Protein AF-A0A7J6SZY2-F1 (afdb_monomer_lite)

Structure (mmCIF, N/CA/C/O backbone):
data_AF-A0A7J6SZY2-F1
#
_entry.id   AF-A0A7J6SZY2-F1
#
loop_
_atom_site.group_PDB
_atom_site.id
_atom_site.type_symbol
_atom_site.label_atom_id
_atom_site.label_alt_id
_atom_site.label_comp_id
_atom_site.label_asym_id
_atom_site.label_entity_id
_atom_site.label_seq_id
_atom_site.pdbx_PDB_ins_code
_atom_site.Cartn_x
_atom_site.Cartn_y
_atom_site.Cartn_z
_atom_site.occupancy
_atom_site.B_iso_or_equiv
_atom_site.auth_seq_id
_atom_site.auth_comp_id
_atom_site.auth_asym_id
_atom_site.auth_atom_id
_atom_site.pdbx_PDB_model_num
ATOM 1 N N . LEU A 1 1 ? -64.071 65.945 -11.551 1.00 60.81 1 LEU A N 1
ATOM 2 C CA . LEU A 1 1 ? -62.876 66.063 -10.668 1.00 60.81 1 LEU A CA 1
ATOM 3 C C . LEU A 1 1 ? -62.444 64.747 -9.990 1.00 60.81 1 LEU A C 1
ATOM 5 O O . LEU A 1 1 ? -61.268 64.419 -10.090 1.00 60.81 1 LEU A O 1
ATOM 9 N N . LYS A 1 2 ? -63.329 63.957 -9.350 1.00 67.12 2 LYS A N 1
ATOM 10 C CA . LYS A 1 2 ? -62.942 62.693 -8.664 1.00 67.12 2 LYS A CA 1
ATOM 11 C C . LYS A 1 2 ? -62.344 61.614 -9.592 1.00 67.12 2 LYS A C 1
ATOM 13 O O . LYS A 1 2 ? -61.323 61.022 -9.260 1.00 67.12 2 LYS A O 1
ATOM 18 N N . VAL A 1 3 ? -62.920 61.416 -10.782 1.00 69.50 3 VAL A N 1
ATOM 19 C CA . VAL A 1 3 ? -62.448 60.410 -11.761 1.00 69.50 3 VAL A CA 1
ATOM 20 C C . VAL A 1 3 ? -61.052 60.740 -12.310 1.00 69.50 3 VAL A C 1
ATOM 22 O O . VAL A 1 3 ? -60.222 59.848 -12.460 1.00 69.50 3 VAL A O 1
ATOM 25 N N . ALA A 1 4 ? -60.752 62.023 -12.538 1.00 72.56 4 ALA A N 1
ATOM 26 C CA . ALA A 1 4 ? -59.431 62.465 -12.993 1.00 72.56 4 ALA A CA 1
ATOM 27 C C . ALA A 1 4 ? -58.341 62.209 -11.934 1.00 72.56 4 ALA A C 1
ATOM 29 O O . ALA A 1 4 ? -57.277 61.691 -12.261 1.00 72.56 4 ALA A O 1
ATOM 30 N N . LYS A 1 5 ? -58.635 62.466 -10.649 1.00 71.56 5 LYS A N 1
ATOM 31 C CA . LYS A 1 5 ? -57.714 62.171 -9.535 1.00 71.56 5 LYS A CA 1
ATOM 32 C C . LYS A 1 5 ? -57.442 60.665 -9.381 1.00 71.56 5 LYS A C 1
ATOM 34 O O . LYS A 1 5 ? -56.307 60.267 -9.136 1.00 71.56 5 LYS A O 1
ATOM 39 N N . SER A 1 6 ? -58.454 59.820 -9.586 1.00 74.12 6 SER A N 1
ATOM 40 C CA . SER A 1 6 ? -58.305 58.354 -9.572 1.00 74.12 6 SER A CA 1
ATOM 41 C C . SER A 1 6 ? -57.411 57.833 -10.707 1.00 74.12 6 SER A C 1
ATOM 43 O O . SER A 1 6 ? -56.597 56.936 -10.500 1.00 74.12 6 SER A O 1
ATOM 45 N N . ARG A 1 7 ? -57.521 58.403 -11.912 1.00 77.00 7 ARG A N 1
ATOM 46 C CA . ARG A 1 7 ? -56.665 58.006 -13.041 1.00 77.00 7 ARG A CA 1
ATOM 47 C C . ARG A 1 7 ? -55.227 58.489 -12.866 1.00 77.00 7 ARG A C 1
ATOM 49 O O . ARG A 1 7 ? -54.306 57.730 -13.147 1.00 77.00 7 ARG A O 1
ATOM 56 N N . LEU A 1 8 ? -55.037 59.696 -12.331 1.00 77.88 8 LEU A N 1
ATOM 57 C CA . LEU A 1 8 ? -53.709 60.237 -12.041 1.00 77.88 8 LEU A CA 1
ATOM 58 C C . LEU A 1 8 ? -52.977 59.405 -10.975 1.00 77.88 8 LEU A C 1
ATOM 60 O O . LEU A 1 8 ? -51.809 59.084 -11.151 1.00 77.88 8 LEU A O 1
ATOM 64 N N . THR A 1 9 ? -53.677 58.986 -9.917 1.00 74.56 9 THR A N 1
ATOM 65 C CA . THR A 1 9 ? -53.103 58.124 -8.863 1.00 74.56 9 THR A CA 1
ATOM 66 C C . THR A 1 9 ? -52.753 56.718 -9.359 1.00 74.56 9 THR A C 1
ATOM 68 O O . THR A 1 9 ? -51.740 56.157 -8.949 1.00 74.56 9 THR A O 1
ATOM 71 N N . LYS A 1 10 ? -53.529 56.153 -10.295 1.00 77.12 10 LYS A N 1
ATOM 72 C CA . LYS A 1 10 ? -53.167 54.885 -10.951 1.00 77.12 10 LYS A CA 1
ATOM 73 C C . LYS A 1 10 ? -51.935 55.023 -11.846 1.00 77.12 10 LYS A C 1
ATOM 75 O O . LYS A 1 10 ? -51.073 54.152 -11.821 1.00 77.12 10 LYS A O 1
ATOM 80 N N . LEU A 1 11 ? -51.822 56.119 -12.598 1.00 80.50 11 LEU A N 1
ATOM 81 C CA . LEU A 1 11 ? -50.652 56.378 -13.443 1.00 80.50 11 LEU A CA 1
ATOM 82 C C . LEU A 1 11 ? -49.383 56.579 -12.611 1.00 80.50 11 LEU A C 1
ATOM 84 O O . LEU A 1 11 ? -48.348 56.014 -12.950 1.00 80.50 11 LEU A O 1
ATOM 88 N N . THR A 1 12 ? -49.459 57.309 -11.496 1.00 77.25 12 THR A N 1
ATOM 89 C CA . THR A 1 12 ? -48.300 57.485 -10.609 1.00 77.25 12 THR A CA 1
ATOM 90 C C . THR A 1 12 ? -47.909 56.186 -9.910 1.00 77.25 12 THR A C 1
ATOM 92 O O . THR A 1 12 ? -46.718 55.906 -9.790 1.00 77.25 12 THR A O 1
ATOM 95 N N . SER A 1 13 ? -48.873 55.354 -9.502 1.00 78.88 13 SER A N 1
ATOM 96 C CA . SER A 1 13 ? -48.577 54.031 -8.936 1.00 78.88 13 SER A CA 1
ATOM 97 C C . SER A 1 13 ? -47.919 53.109 -9.959 1.00 78.88 13 SER A C 1
ATOM 99 O O . SER A 1 13 ? -46.922 52.465 -9.643 1.00 78.88 13 SER A O 1
ATOM 101 N N . ASN A 1 14 ? -48.431 53.071 -11.191 1.00 80.06 14 ASN A N 1
ATOM 102 C CA . ASN A 1 14 ? -47.864 52.238 -12.250 1.00 80.06 14 ASN A CA 1
ATOM 103 C C . ASN A 1 14 ? -46.467 52.722 -12.648 1.00 80.06 14 ASN A C 1
ATOM 105 O O . ASN A 1 14 ? -45.577 51.902 -12.835 1.00 80.06 14 ASN A O 1
ATOM 109 N N . ALA A 1 15 ? -46.245 54.038 -12.708 1.00 80.12 15 ALA A N 1
ATOM 110 C CA . ALA A 1 15 ? -44.928 54.610 -12.972 1.00 80.12 15 ALA A CA 1
ATOM 111 C C . ALA A 1 15 ? -43.922 54.279 -11.857 1.00 80.12 15 ALA A C 1
ATOM 113 O O . ALA A 1 15 ? -42.785 53.911 -12.147 1.00 80.12 15 ALA A O 1
ATOM 114 N N . ARG A 1 16 ? -44.339 54.339 -10.583 1.00 79.00 16 ARG A N 1
ATOM 115 C CA . ARG A 1 16 ? -43.497 53.920 -9.447 1.00 79.00 16 ARG A CA 1
ATOM 116 C C . ARG A 1 16 ? -43.191 52.424 -9.479 1.00 79.00 16 ARG A C 1
ATOM 118 O O . ARG A 1 16 ? -42.061 52.039 -9.200 1.00 79.00 16 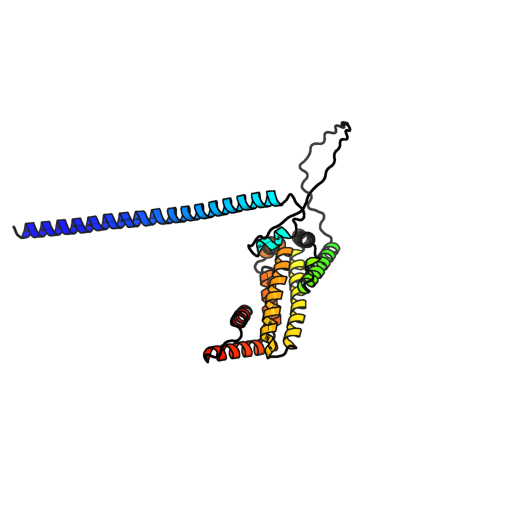ARG A O 1
ATOM 125 N N . TRP A 1 17 ? -44.168 51.595 -9.838 1.00 85.12 17 TRP A N 1
ATOM 126 C CA . TRP A 1 17 ? -43.985 50.150 -9.957 1.00 85.12 17 TRP A CA 1
ATOM 127 C C . TRP A 1 17 ? -43.022 49.796 -11.098 1.00 85.12 17 TRP A C 1
ATOM 129 O O . TRP A 1 17 ? -42.083 49.032 -10.893 1.00 85.12 17 TRP A O 1
ATOM 139 N N . LEU A 1 18 ? -43.188 50.418 -12.270 1.00 85.19 18 LEU A N 1
ATOM 140 C CA . LEU A 1 18 ? -42.319 50.194 -13.427 1.00 85.19 18 LEU A CA 1
ATOM 141 C C . LEU A 1 18 ? -40.888 50.685 -13.168 1.00 85.19 18 LEU A C 1
ATOM 143 O O . LEU A 1 18 ? -39.931 49.981 -13.475 1.00 85.19 18 LEU A O 1
ATOM 147 N N . GLY A 1 19 ? -40.740 51.859 -12.546 1.00 87.38 19 GLY A N 1
ATOM 148 C CA . GLY A 1 19 ? -39.436 52.384 -12.141 1.00 87.38 19 GLY A CA 1
ATOM 149 C C . GLY A 1 19 ? -38.721 51.465 -11.148 1.00 87.38 19 GLY A C 1
ATOM 150 O O . GLY A 1 19 ? -37.523 51.236 -11.284 1.00 87.38 19 GLY A O 1
ATOM 151 N N . GLY A 1 20 ? -39.458 50.874 -10.201 1.00 88.00 20 GLY A N 1
ATOM 152 C CA . GLY A 1 20 ? -38.915 49.893 -9.259 1.00 88.00 20 GLY A CA 1
ATOM 153 C C . GLY A 1 20 ? -38.385 48.631 -9.944 1.00 88.00 20 GLY A C 1
ATOM 154 O O . GLY A 1 20 ? -37.285 48.185 -9.627 1.00 88.00 20 GLY A O 1
ATOM 155 N N . HIS A 1 21 ? -39.116 48.094 -10.925 1.00 90.00 21 HIS A N 1
ATOM 156 C CA . HIS A 1 21 ? -38.665 46.933 -11.703 1.00 90.00 21 HIS A CA 1
ATOM 157 C C . HIS A 1 21 ? -37.428 47.231 -12.541 1.00 90.00 21 HIS A C 1
ATOM 159 O O . HIS A 1 21 ? -36.496 46.433 -12.560 1.00 90.00 21 HIS A O 1
ATOM 165 N N . ILE A 1 22 ? -37.371 48.396 -13.186 1.00 91.75 22 ILE A N 1
ATOM 166 C CA . ILE A 1 22 ? -36.194 48.797 -13.964 1.00 91.75 22 ILE A CA 1
ATOM 167 C C . ILE A 1 22 ? -34.961 48.887 -13.054 1.00 91.75 22 ILE A C 1
ATOM 169 O O . ILE A 1 22 ? -33.914 48.339 -13.387 1.00 91.75 22 ILE A O 1
ATOM 173 N N . VAL A 1 23 ? -35.089 49.488 -11.869 1.00 92.38 23 VAL A N 1
ATOM 174 C CA . VAL A 1 23 ? -33.986 49.553 -10.897 1.00 92.38 23 VAL A CA 1
ATOM 175 C C . VAL A 1 23 ? -33.591 48.160 -10.402 1.00 92.38 23 VAL A C 1
ATOM 177 O O . VAL A 1 23 ? -32.405 47.844 -10.357 1.00 92.38 23 VAL A O 1
ATOM 180 N N . TRP A 1 24 ? -34.559 47.300 -10.079 1.00 89.81 24 TRP A N 1
ATOM 181 C CA . TRP A 1 24 ? -34.280 45.939 -9.618 1.00 89.81 24 TRP A CA 1
ATOM 182 C C . TRP A 1 24 ? -33.564 45.105 -10.688 1.00 89.81 24 TRP A C 1
ATOM 184 O O . TRP A 1 24 ? -32.539 44.490 -10.403 1.00 89.81 24 TRP A O 1
ATOM 194 N N . THR A 1 25 ? -34.037 45.149 -11.937 1.00 91.38 25 THR A N 1
ATOM 195 C CA . THR A 1 25 ? -33.390 44.449 -13.060 1.00 91.38 25 THR A CA 1
ATOM 196 C C . THR A 1 25 ? -31.980 44.971 -13.334 1.00 91.38 25 THR A C 1
ATOM 198 O O . THR A 1 25 ? -31.074 44.168 -13.550 1.00 91.38 25 THR A O 1
ATOM 201 N N . ALA A 1 26 ? -31.754 46.285 -13.237 1.00 91.88 26 ALA A N 1
ATOM 202 C CA . ALA A 1 26 ? -30.427 46.875 -13.381 1.00 91.88 26 ALA A CA 1
ATOM 203 C C . ALA A 1 26 ? -29.465 46.394 -12.282 1.00 91.88 26 ALA A C 1
ATOM 205 O O . ALA A 1 26 ? -28.357 45.955 -12.590 1.00 91.88 26 ALA A O 1
ATOM 206 N N . VAL A 1 27 ? -29.897 46.390 -11.016 1.00 92.88 27 VAL A N 1
ATOM 207 C CA . VAL A 1 27 ? -29.080 45.921 -9.883 1.00 92.88 27 VAL A CA 1
ATOM 208 C C . VAL A 1 27 ? -28.751 44.434 -10.012 1.00 92.88 27 VAL A C 1
ATOM 210 O O . VAL A 1 27 ? -27.592 44.051 -9.871 1.00 92.88 27 VAL A O 1
ATOM 213 N N . VAL A 1 28 ? -29.735 43.594 -10.341 1.00 90.62 28 VAL A N 1
ATOM 214 C CA . VAL A 1 28 ? -29.508 42.154 -10.537 1.00 90.62 28 VAL A CA 1
ATOM 215 C C . VAL A 1 28 ? -28.559 41.907 -11.710 1.00 90.62 28 VAL A C 1
ATOM 217 O O . VAL A 1 28 ? -27.642 41.101 -11.583 1.00 90.62 28 VAL A O 1
ATOM 220 N N . SER A 1 29 ? -28.711 42.635 -12.821 1.00 88.88 29 SER A N 1
ATOM 221 C CA . SER A 1 29 ? -27.803 42.510 -13.969 1.00 88.88 29 SER A CA 1
ATOM 222 C C . SER A 1 29 ? -26.366 42.908 -13.624 1.00 88.88 29 SER A C 1
ATOM 224 O O . SER A 1 29 ? -25.430 42.219 -14.022 1.00 88.88 29 SER A O 1
ATOM 226 N N . ALA A 1 30 ? -26.182 43.956 -12.814 1.00 88.38 30 ALA A N 1
ATOM 227 C CA . ALA A 1 30 ? -24.865 44.380 -12.359 1.00 88.38 30 ALA A CA 1
ATOM 228 C C . ALA A 1 30 ? -24.223 43.326 -11.448 1.00 88.38 30 ALA A C 1
ATOM 230 O O . ALA A 1 30 ? -23.047 43.028 -11.609 1.00 88.38 30 ALA A O 1
ATOM 231 N N . ILE A 1 31 ? -24.990 42.708 -10.545 1.00 87.88 31 ILE A N 1
ATOM 232 C CA . ILE A 1 31 ? -24.493 41.638 -9.668 1.00 87.88 31 ILE A CA 1
ATOM 233 C C . ILE A 1 31 ? -24.106 40.403 -10.491 1.00 87.88 31 ILE A C 1
ATOM 235 O O . ILE A 1 31 ? -23.017 39.870 -10.314 1.00 87.88 31 ILE A O 1
ATOM 239 N N . VAL A 1 32 ? -24.953 39.970 -11.428 1.00 89.00 32 VAL A N 1
ATOM 240 C CA . VAL A 1 32 ? -24.688 38.778 -12.254 1.00 89.00 32 VAL A CA 1
ATOM 241 C C . VAL A 1 32 ? -23.474 38.967 -13.164 1.00 89.00 32 VAL A C 1
ATOM 243 O O . VAL A 1 32 ? -22.793 37.991 -13.457 1.00 89.00 32 VAL A O 1
ATOM 246 N N . LEU A 1 33 ? -23.171 40.195 -13.589 1.00 87.44 33 LEU A N 1
ATOM 247 C CA . LEU A 1 33 ? -21.989 40.480 -14.406 1.00 87.44 33 LEU A CA 1
ATOM 248 C C . LEU A 1 33 ? -20.736 40.764 -13.569 1.00 87.44 33 LEU A C 1
ATOM 250 O O . LEU A 1 33 ? -19.640 40.385 -13.973 1.00 87.44 33 LEU A O 1
ATOM 254 N N . ALA A 1 34 ? -20.875 41.397 -12.403 1.00 81.81 34 ALA A N 1
ATOM 255 C CA . ALA A 1 34 ? -19.743 41.740 -11.548 1.00 81.81 34 ALA A CA 1
ATOM 256 C C . ALA A 1 34 ? -19.249 40.552 -10.715 1.00 81.81 34 ALA A C 1
ATOM 258 O O . ALA A 1 34 ? -18.046 40.414 -10.533 1.00 81.81 34 ALA A O 1
ATOM 259 N N . VAL A 1 35 ? -20.140 39.679 -10.231 1.00 83.25 35 VAL A N 1
ATOM 260 C CA . VAL A 1 35 ? -19.765 38.551 -9.360 1.00 83.25 35 VAL A CA 1
ATOM 261 C C . VAL A 1 35 ? -18.835 37.552 -10.062 1.00 83.25 35 VAL A C 1
ATOM 263 O O . VAL A 1 35 ? -17.818 37.216 -9.462 1.00 83.25 35 VAL A O 1
ATOM 266 N N . PRO A 1 36 ? -19.081 37.112 -11.314 1.00 78.81 36 PRO A N 1
ATOM 267 C CA . PRO A 1 36 ? -18.160 36.217 -12.012 1.00 78.81 36 PRO A CA 1
ATOM 268 C C . PRO A 1 36 ? -16.794 36.863 -12.234 1.00 78.81 36 PRO A C 1
ATOM 270 O O . PRO A 1 36 ? -15.783 36.235 -11.958 1.00 78.81 36 PRO A O 1
ATOM 273 N N . VAL A 1 37 ? -16.761 38.136 -12.646 1.00 82.56 37 VAL A N 1
ATOM 274 C CA . VAL A 1 37 ? -15.510 38.875 -12.887 1.00 82.56 37 VAL A CA 1
ATOM 275 C C . VAL A 1 37 ? -14.731 39.084 -11.592 1.00 82.56 37 VAL A C 1
ATOM 277 O O . VAL A 1 37 ? -13.513 38.955 -11.586 1.00 82.56 37 VAL A O 1
ATOM 280 N N . PHE A 1 38 ? -15.418 39.371 -10.487 1.00 77.25 38 PHE A N 1
ATOM 281 C CA . PHE A 1 38 ? -14.787 39.539 -9.183 1.00 77.25 38 PHE A CA 1
ATOM 282 C C . PHE A 1 38 ? -14.216 38.216 -8.659 1.00 77.25 38 PHE A C 1
ATOM 284 O O . PHE A 1 38 ? -13.086 38.191 -8.187 1.00 77.25 38 PHE A O 1
ATOM 291 N N . PHE A 1 39 ? -14.938 37.102 -8.828 1.00 73.81 39 PHE A N 1
ATOM 292 C CA . PHE A 1 39 ? -14.425 35.769 -8.499 1.00 73.81 39 PHE A CA 1
ATOM 293 C C . PHE A 1 39 ? -13.246 35.355 -9.388 1.00 73.81 39 PHE A C 1
ATOM 295 O O . PHE A 1 39 ? -12.294 34.750 -8.900 1.00 73.81 39 PHE A O 1
ATOM 302 N N . GLU A 1 40 ? -13.284 35.677 -10.682 1.00 77.94 40 GLU A N 1
ATOM 303 C CA . GLU A 1 40 ? -12.180 35.420 -11.611 1.00 77.94 40 GLU A CA 1
ATOM 304 C C . GLU A 1 40 ? -10.947 36.257 -11.229 1.00 77.94 40 GLU A C 1
ATOM 306 O O . GLU A 1 40 ? -9.842 35.722 -11.183 1.00 77.94 40 GLU A O 1
ATOM 311 N N . TYR A 1 41 ? -11.150 37.528 -10.862 1.00 80.25 41 TYR A N 1
ATOM 312 C CA . TYR A 1 41 ? -10.100 38.449 -10.425 1.00 80.25 41 TYR A CA 1
ATOM 313 C C . TYR A 1 41 ? -9.474 38.033 -9.090 1.00 80.25 41 TYR A C 1
ATOM 315 O O . TYR A 1 41 ? -8.253 37.987 -8.981 1.00 80.25 41 TYR A O 1
ATOM 323 N N . GLU A 1 42 ? -10.274 37.664 -8.084 1.00 77.50 42 GLU A N 1
ATOM 324 C CA . GLU A 1 42 ? -9.744 37.150 -6.815 1.00 77.50 42 GLU A CA 1
ATOM 325 C C . GLU A 1 42 ? -8.972 35.845 -7.019 1.00 77.50 42 GLU A C 1
ATOM 327 O O . GLU A 1 42 ? -7.898 35.670 -6.442 1.00 77.50 42 GLU A O 1
ATOM 332 N N . ARG A 1 43 ? -9.468 34.951 -7.882 1.00 78.75 43 ARG A N 1
ATOM 333 C CA . ARG A 1 43 ? -8.775 33.705 -8.227 1.00 78.75 43 ARG A CA 1
ATOM 334 C C . ARG A 1 43 ? -7.449 33.978 -8.940 1.00 78.75 43 ARG A C 1
ATOM 336 O O . ARG A 1 43 ? -6.461 33.306 -8.658 1.00 78.75 43 ARG A O 1
ATOM 343 N N . GLU A 1 44 ? -7.407 34.952 -9.845 1.00 78.25 44 GLU A N 1
ATOM 344 C CA . GLU A 1 44 ? -6.172 35.365 -10.518 1.00 78.25 44 GLU A CA 1
ATOM 345 C C . GLU A 1 44 ? -5.190 36.026 -9.550 1.00 78.25 44 GLU A C 1
ATOM 347 O O . GLU A 1 44 ? -4.020 35.650 -9.544 1.00 78.25 44 GLU A O 1
ATOM 352 N N . CYS A 1 45 ? -5.643 36.925 -8.673 1.00 77.38 45 CYS A N 1
ATOM 353 C CA . CYS A 1 45 ? -4.805 37.505 -7.623 1.00 77.38 45 CYS A CA 1
ATOM 354 C C . CYS A 1 45 ? -4.222 36.425 -6.700 1.00 77.38 45 CYS A C 1
ATOM 356 O O . CYS A 1 45 ? -3.014 36.415 -6.473 1.00 77.38 45 CYS A O 1
ATOM 358 N N . GLN A 1 46 ? -5.034 35.460 -6.252 1.00 77.00 46 GLN A N 1
ATOM 359 C CA . GLN A 1 46 ? -4.558 34.319 -5.460 1.00 77.00 46 GLN A CA 1
ATOM 360 C C . GLN A 1 46 ? -3.518 33.485 -6.217 1.00 77.00 46 GLN A C 1
ATOM 362 O O . GLN A 1 46 ? -2.516 33.067 -5.637 1.00 77.00 46 GLN A O 1
ATOM 367 N N . PHE A 1 47 ? -3.724 33.264 -7.517 1.00 82.19 47 PHE A N 1
ATOM 368 C CA . PHE A 1 47 ? -2.788 32.516 -8.350 1.00 82.19 47 PHE A CA 1
ATOM 369 C C . PHE A 1 47 ? -1.459 33.259 -8.540 1.00 82.19 47 PHE A C 1
ATOM 371 O O . PHE A 1 47 ? -0.390 32.654 -8.432 1.00 82.19 47 PHE A O 1
ATOM 378 N N . PHE A 1 48 ? -1.504 34.572 -8.781 1.00 77.38 48 PHE A N 1
ATOM 379 C CA . PHE A 1 48 ? -0.312 35.408 -8.913 1.00 77.38 48 PHE A CA 1
ATOM 380 C C . PHE A 1 48 ? 0.471 35.505 -7.603 1.00 77.38 48 PHE A C 1
ATOM 382 O O . PHE A 1 48 ? 1.696 35.371 -7.626 1.00 77.38 48 PHE A O 1
ATOM 389 N N . ASP A 1 49 ? -0.208 35.657 -6.466 1.00 76.81 49 ASP A N 1
ATOM 390 C CA . ASP A 1 49 ? 0.438 35.659 -5.153 1.00 76.81 49 ASP A CA 1
ATOM 391 C C . ASP A 1 49 ? 1.093 34.305 -4.855 1.00 76.81 49 ASP A C 1
ATOM 393 O O . ASP A 1 49 ? 2.240 34.257 -4.404 1.00 76.81 49 ASP A O 1
ATOM 397 N N . GLN A 1 50 ? 0.427 33.198 -5.198 1.00 76.88 50 GLN A N 1
ATOM 398 C CA . GLN A 1 50 ? 0.990 31.854 -5.070 1.00 76.88 50 GLN A CA 1
ATOM 399 C C . GLN A 1 50 ? 2.217 31.659 -5.977 1.00 76.88 50 GLN A C 1
ATOM 401 O O . GLN A 1 50 ? 3.230 31.104 -5.541 1.00 76.88 50 GLN A O 1
ATOM 406 N N . MET A 1 51 ? 2.177 32.145 -7.222 1.00 74.31 51 MET A N 1
ATOM 407 C CA . MET A 1 51 ? 3.321 32.094 -8.138 1.00 74.31 51 MET A CA 1
ATOM 408 C C . MET A 1 51 ? 4.497 32.945 -7.652 1.00 74.31 51 MET A C 1
ATOM 410 O O . MET A 1 51 ? 5.640 32.490 -7.699 1.00 74.31 51 MET A O 1
ATOM 414 N N . ASN A 1 52 ? 4.236 34.154 -7.156 1.00 75.94 52 ASN A N 1
ATOM 415 C CA . ASN A 1 52 ? 5.273 35.050 -6.651 1.00 75.94 52 ASN A CA 1
ATOM 416 C C . ASN A 1 52 ? 5.931 34.473 -5.387 1.00 75.94 52 ASN A C 1
ATOM 418 O O . ASN A 1 52 ? 7.157 34.472 -5.272 1.00 75.94 52 ASN A O 1
ATOM 422 N N . GLN A 1 53 ? 5.143 33.879 -4.484 1.00 76.50 53 GLN A N 1
ATOM 423 C CA . GLN A 1 53 ? 5.663 33.144 -3.328 1.00 76.50 53 GLN A CA 1
ATOM 424 C C . GLN A 1 53 ? 6.526 31.950 -3.749 1.00 76.50 53 GLN A C 1
ATOM 426 O O . GLN A 1 53 ? 7.609 31.759 -3.196 1.00 76.50 53 GLN A O 1
ATOM 431 N N . LEU A 1 54 ? 6.109 31.179 -4.760 1.00 76.50 54 LEU A N 1
ATOM 432 C CA . LEU A 1 54 ? 6.912 30.079 -5.301 1.00 76.50 54 LEU A CA 1
ATOM 433 C C . LEU A 1 54 ? 8.220 30.580 -5.920 1.00 76.50 54 LEU A C 1
ATOM 435 O O . LEU A 1 54 ? 9.270 29.982 -5.693 1.00 76.50 54 LEU A O 1
ATOM 439 N N . GLN A 1 55 ? 8.192 31.687 -6.662 1.00 71.38 55 GLN A N 1
ATOM 440 C CA . GLN A 1 55 ? 9.378 32.253 -7.301 1.00 71.38 55 GLN A CA 1
ATOM 441 C C . GLN A 1 55 ? 10.365 32.828 -6.272 1.00 71.38 55 GLN A C 1
ATOM 443 O O . GLN A 1 55 ? 11.574 32.610 -6.390 1.00 71.38 55 GLN A O 1
ATOM 448 N N . GLN A 1 56 ? 9.868 33.484 -5.221 1.00 68.75 56 GLN A N 1
ATOM 449 C CA . GLN A 1 56 ? 10.682 33.942 -4.092 1.00 68.75 56 GLN A CA 1
ATOM 450 C C . GLN A 1 56 ? 11.232 32.766 -3.271 1.00 68.75 56 GLN A C 1
ATOM 452 O O . GLN A 1 56 ? 12.408 32.777 -2.906 1.00 68.75 56 GLN A O 1
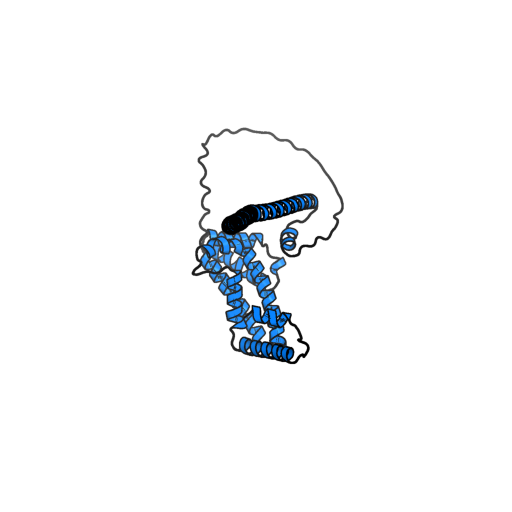ATOM 457 N N . ALA A 1 57 ? 10.443 31.707 -3.058 1.00 66.12 57 ALA A N 1
ATOM 458 C CA . ALA A 1 57 ? 10.897 30.475 -2.414 1.00 66.12 57 ALA A CA 1
ATOM 459 C C . ALA A 1 57 ? 11.984 29.764 -3.240 1.00 66.12 57 ALA A C 1
ATOM 461 O O . ALA A 1 57 ? 12.959 29.269 -2.677 1.00 66.12 57 ALA A O 1
ATOM 462 N N . GLN A 1 58 ? 11.879 29.775 -4.573 1.00 62.09 58 GLN A N 1
ATOM 463 C CA . GLN A 1 58 ? 12.910 29.240 -5.467 1.00 62.09 58 GLN A CA 1
ATOM 464 C C . GLN A 1 58 ? 14.184 30.095 -5.478 1.00 62.09 58 GLN A C 1
ATOM 466 O O . GLN A 1 58 ? 15.281 29.535 -5.509 1.00 62.09 58 GLN A O 1
ATOM 471 N N . MET A 1 59 ? 14.079 31.429 -5.427 1.00 54.75 59 MET A N 1
ATOM 472 C CA . MET A 1 59 ? 15.251 32.307 -5.299 1.00 54.75 59 MET A CA 1
ATOM 473 C C . MET A 1 59 ? 15.951 32.141 -3.945 1.00 54.75 59 MET A C 1
ATOM 475 O O . MET A 1 59 ? 17.175 32.014 -3.913 1.00 54.75 59 MET A O 1
ATOM 479 N N . ASN A 1 60 ? 15.194 32.031 -2.850 1.00 55.38 60 ASN A N 1
ATOM 480 C CA . ASN A 1 60 ? 15.745 31.730 -1.525 1.00 55.38 60 ASN A CA 1
ATOM 481 C C . ASN A 1 60 ? 16.392 30.335 -1.472 1.00 55.38 60 ASN A C 1
ATOM 483 O O . ASN A 1 60 ? 17.450 30.169 -0.866 1.00 55.38 60 ASN A O 1
ATOM 487 N N . TYR A 1 61 ? 15.823 29.340 -2.161 1.00 47.62 61 TYR A N 1
ATOM 488 C CA . TYR A 1 61 ? 16.417 28.004 -2.278 1.00 47.62 61 TYR A CA 1
ATOM 489 C C . TYR A 1 61 ? 17.699 28.004 -3.124 1.00 47.62 61 TYR A C 1
ATOM 491 O O . TYR A 1 61 ? 18.675 27.350 -2.766 1.00 47.62 61 TYR A O 1
ATOM 499 N N . ARG A 1 62 ? 17.743 28.783 -4.215 1.00 44.53 62 ARG A N 1
ATOM 500 C CA . ARG A 1 62 ? 18.953 28.956 -5.037 1.00 44.53 62 ARG A CA 1
ATOM 501 C C . ARG A 1 62 ? 20.090 29.631 -4.275 1.00 44.53 62 ARG A C 1
ATOM 503 O O . ARG A 1 62 ? 21.236 29.247 -4.473 1.00 44.53 62 ARG A O 1
ATOM 510 N N . PHE A 1 63 ? 19.786 30.567 -3.377 1.00 46.50 63 PHE A N 1
ATOM 511 C CA . PHE A 1 63 ? 20.793 31.170 -2.500 1.00 46.50 63 PHE A CA 1
ATOM 512 C C . PHE A 1 63 ? 21.269 30.192 -1.404 1.00 46.50 63 PHE A C 1
ATOM 514 O O . PHE A 1 63 ? 22.446 30.183 -1.057 1.00 46.50 63 PHE A O 1
ATOM 521 N N . SER A 1 64 ? 20.391 29.298 -0.924 1.00 43.72 64 SER A N 1
ATOM 522 C CA . SER A 1 64 ? 20.726 28.240 0.047 1.00 43.72 64 SER A CA 1
ATOM 523 C C . SER A 1 64 ? 21.455 27.024 -0.560 1.00 43.72 64 SER A C 1
ATOM 525 O O . SER A 1 64 ? 22.014 26.221 0.180 1.00 43.72 64 SER A O 1
ATOM 527 N N . SER A 1 65 ? 21.459 26.873 -1.889 1.00 43.81 65 SER A N 1
ATOM 528 C CA . SER A 1 65 ? 22.012 25.723 -2.627 1.00 43.81 65 SER A CA 1
ATOM 529 C C . SER A 1 65 ? 23.527 25.787 -2.872 1.00 43.81 65 SER A C 1
ATOM 531 O O . SER A 1 65 ? 24.083 24.829 -3.408 1.00 43.81 65 SER A O 1
ATOM 533 N N . ASN A 1 66 ? 24.210 26.874 -2.500 1.00 45.06 66 ASN A N 1
ATOM 534 C CA . ASN A 1 66 ? 25.667 26.986 -2.667 1.00 45.06 66 ASN A CA 1
ATOM 535 C C . ASN A 1 66 ? 26.474 26.397 -1.493 1.00 45.06 66 ASN A C 1
ATOM 537 O O . ASN A 1 66 ? 27.701 26.464 -1.488 1.00 45.06 66 ASN A O 1
ATOM 541 N N . SER A 1 67 ? 25.808 25.778 -0.516 1.00 43.66 67 SER A N 1
ATOM 542 C CA . SER A 1 67 ? 26.445 24.989 0.539 1.00 43.66 67 SER A CA 1
ATOM 543 C C . SER A 1 67 ? 25.758 23.628 0.649 1.00 43.66 67 SER A C 1
ATOM 545 O O . SER A 1 67 ? 24.671 23.532 1.197 1.00 43.66 67 SER A O 1
ATOM 547 N N . GLY A 1 68 ? 26.408 22.610 0.073 1.00 45.88 68 GLY A N 1
ATOM 548 C CA . GLY A 1 68 ? 26.369 21.184 0.427 1.00 45.88 68 GLY A CA 1
ATOM 549 C C . GLY A 1 68 ? 25.028 20.481 0.696 1.00 45.88 68 GLY A C 1
ATOM 550 O O . GLY A 1 68 ? 24.320 20.789 1.643 1.00 45.88 68 GLY A O 1
ATOM 551 N N . SER A 1 69 ? 24.807 19.375 -0.030 1.00 47.41 69 SER A N 1
ATOM 552 C CA . SER A 1 69 ? 23.863 18.283 0.289 1.00 47.41 69 SER A CA 1
ATOM 553 C C . SER A 1 69 ? 22.371 18.552 0.010 1.00 47.41 69 SER A C 1
ATOM 555 O O . SER A 1 69 ? 21.569 18.809 0.906 1.00 47.41 69 SER A O 1
ATOM 557 N N . THR A 1 70 ? 21.949 18.391 -1.249 1.00 45.03 70 THR A N 1
ATOM 558 C CA . THR A 1 70 ? 20.555 18.610 -1.694 1.00 45.03 70 THR A CA 1
ATOM 559 C C . THR A 1 70 ? 19.989 17.436 -2.500 1.00 45.03 70 THR A C 1
ATOM 561 O O . THR A 1 70 ? 19.601 17.576 -3.656 1.00 45.03 70 THR A O 1
ATOM 564 N N . PHE A 1 71 ? 19.867 16.267 -1.868 1.00 45.09 71 PHE A N 1
ATOM 565 C CA . PHE A 1 71 ? 18.940 15.228 -2.351 1.00 45.09 71 PHE A CA 1
ATOM 566 C C . PHE A 1 71 ? 17.807 14.971 -1.341 1.00 45.09 71 PHE A C 1
ATOM 568 O O . PHE A 1 71 ? 16.636 15.057 -1.698 1.00 45.09 71 PHE A O 1
ATOM 575 N N . MET A 1 72 ? 18.126 14.845 -0.047 1.00 42.34 72 MET A N 1
ATOM 576 C CA . MET A 1 72 ? 17.144 14.618 1.034 1.00 42.34 72 MET A CA 1
ATOM 577 C C . MET A 1 72 ? 16.216 15.810 1.336 1.00 42.34 72 MET A C 1
ATOM 579 O O . MET A 1 72 ? 15.077 15.624 1.750 1.00 42.34 72 MET A O 1
ATOM 583 N N . SER A 1 73 ? 16.645 17.050 1.088 1.00 40.16 73 SER A N 1
ATOM 584 C CA . SER A 1 73 ? 15.815 18.233 1.385 1.00 40.16 73 SER A CA 1
ATOM 585 C C . SER A 1 73 ? 14.611 18.384 0.432 1.00 40.16 73 SER A C 1
ATOM 587 O O . SER A 1 73 ? 13.630 19.050 0.765 1.00 40.16 73 SER A O 1
ATOM 589 N N . ARG A 1 74 ? 14.638 17.728 -0.740 1.00 47.28 74 ARG A N 1
ATOM 590 C CA . ARG A 1 74 ? 13.569 17.826 -1.752 1.00 47.28 74 ARG A CA 1
ATOM 591 C C . ARG A 1 74 ? 12.400 16.870 -1.505 1.00 47.28 74 ARG A C 1
ATOM 593 O O . ARG A 1 74 ? 11.347 17.079 -2.093 1.00 47.28 74 ARG A O 1
ATOM 600 N N . VAL A 1 75 ? 12.557 15.883 -0.622 1.00 47.31 75 VAL A N 1
ATOM 601 C CA . VAL A 1 75 ? 11.496 14.913 -0.302 1.00 47.31 75 VAL A CA 1
ATOM 602 C C . VAL A 1 75 ? 10.758 15.312 0.982 1.00 47.31 75 VAL A C 1
ATOM 604 O O . VAL A 1 75 ? 9.533 15.277 1.016 1.00 47.31 75 VAL A O 1
ATOM 607 N N . THR A 1 76 ? 11.460 15.828 1.998 1.00 42.28 76 THR A N 1
ATOM 608 C CA . THR A 1 76 ? 10.825 16.193 3.282 1.00 42.28 76 THR A CA 1
ATOM 609 C C . THR A 1 76 ? 10.110 17.554 3.261 1.00 42.28 76 THR A C 1
ATOM 611 O O . THR A 1 76 ? 9.137 17.749 3.985 1.00 42.28 76 THR A O 1
ATOM 614 N N . SER A 1 77 ? 10.508 18.492 2.391 1.00 35.75 77 SER A N 1
ATOM 615 C CA . SER A 1 77 ? 9.836 19.805 2.265 1.00 35.75 77 SER A CA 1
ATOM 616 C C . SER A 1 77 ? 8.434 19.717 1.632 1.00 35.75 77 SER A C 1
ATOM 618 O O . SER A 1 77 ? 7.610 20.611 1.804 1.00 35.75 77 SER A O 1
ATOM 620 N N . ILE A 1 78 ? 8.124 18.608 0.950 1.00 46.22 78 ILE A N 1
ATOM 621 C CA . ILE A 1 78 ? 6.805 18.368 0.347 1.00 46.22 78 ILE A CA 1
ATOM 622 C C . ILE A 1 78 ? 5.748 18.006 1.414 1.00 46.22 78 ILE A C 1
ATOM 624 O O . ILE A 1 78 ? 4.557 18.094 1.126 1.00 46.22 78 ILE A O 1
ATOM 628 N N . VAL A 1 79 ? 6.145 17.665 2.652 1.00 45.47 79 VAL A N 1
ATOM 629 C CA . VAL A 1 79 ? 5.216 17.090 3.646 1.00 45.47 79 VAL A CA 1
ATOM 630 C C . VAL A 1 79 ? 4.973 17.944 4.906 1.00 45.47 79 VAL A C 1
ATOM 632 O O . VAL A 1 79 ? 3.892 17.807 5.470 1.00 45.47 79 VAL A O 1
ATOM 635 N N . THR A 1 80 ? 5.860 18.847 5.370 1.00 47.97 80 THR A N 1
ATOM 636 C CA . THR A 1 80 ? 5.679 19.429 6.737 1.00 47.97 80 THR A CA 1
ATOM 637 C C . THR A 1 80 ? 5.884 20.935 6.974 1.00 47.97 80 THR A C 1
ATOM 639 O O . THR A 1 80 ? 5.715 21.375 8.106 1.00 47.97 80 THR A O 1
ATOM 642 N N . GLY A 1 81 ? 6.152 21.775 5.971 1.00 43.31 81 GLY A N 1
ATOM 643 C CA . GLY A 1 81 ? 5.903 23.227 6.099 1.00 43.31 81 GLY A CA 1
ATOM 644 C C . GLY A 1 81 ? 6.565 24.006 7.263 1.00 43.31 81 GLY A C 1
ATOM 645 O O . GLY A 1 81 ? 5.955 24.951 7.755 1.00 43.31 81 GLY A O 1
ATOM 646 N N . LEU A 1 82 ? 7.798 23.693 7.687 1.00 38.06 82 LEU A N 1
ATOM 647 C CA . LEU A 1 82 ? 8.586 24.525 8.625 1.00 38.06 82 LEU A CA 1
ATOM 648 C C . LEU A 1 82 ? 10.084 24.536 8.248 1.00 38.06 82 LEU A C 1
ATOM 650 O O . LEU A 1 82 ? 10.646 23.458 8.052 1.00 38.06 82 LEU A O 1
ATOM 654 N N . PRO A 1 83 ? 10.774 25.700 8.187 1.00 35.22 83 PRO A N 1
ATOM 655 C CA . PRO A 1 83 ? 12.221 25.745 7.983 1.00 35.22 83 PRO A CA 1
ATOM 656 C C . PRO A 1 83 ? 12.980 26.089 9.275 1.00 35.22 83 PRO A C 1
ATOM 658 O O . PRO A 1 83 ? 12.705 27.099 9.924 1.00 35.22 83 PRO A O 1
ATOM 661 N N . VAL A 1 84 ? 14.016 25.311 9.602 1.00 34.81 84 VAL A N 1
ATOM 662 C CA . VAL A 1 84 ? 15.047 25.703 10.578 1.00 34.81 84 VAL A CA 1
ATOM 663 C C . VAL A 1 84 ? 16.433 25.508 9.949 1.00 34.81 84 VAL A C 1
ATOM 665 O O . VAL A 1 84 ? 16.862 24.387 9.703 1.00 34.81 84 VAL A O 1
ATOM 668 N N . ARG A 1 85 ? 17.064 26.643 9.594 1.00 34.50 85 ARG A N 1
ATOM 669 C CA . ARG A 1 85 ? 18.346 27.176 10.128 1.00 34.50 85 ARG A CA 1
ATOM 670 C C . ARG A 1 85 ? 19.350 26.081 10.586 1.00 34.50 85 ARG A C 1
ATOM 672 O O . ARG A 1 85 ? 19.008 25.278 11.430 1.00 34.50 85 ARG A O 1
ATOM 679 N N . MET A 1 86 ? 20.624 26.000 10.195 1.00 29.98 86 MET A N 1
ATOM 680 C CA . MET A 1 86 ? 21.657 27.028 10.052 1.00 29.98 86 MET A CA 1
ATOM 681 C C . MET A 1 86 ? 22.973 26.375 9.577 1.00 29.98 86 MET A C 1
ATOM 683 O O . MET A 1 86 ? 23.238 25.233 9.927 1.00 29.98 86 MET A O 1
ATOM 687 N N . MET A 1 87 ? 23.822 27.201 8.956 1.00 30.28 87 MET A N 1
ATOM 688 C CA . MET A 1 87 ? 25.296 27.209 9.022 1.00 30.28 87 MET A CA 1
ATOM 689 C C . MET A 1 87 ? 26.095 26.004 8.502 1.00 30.28 87 MET A C 1
ATOM 691 O O . MET A 1 87 ? 26.213 24.973 9.152 1.00 30.28 87 MET A O 1
ATOM 695 N N . ALA A 1 88 ? 26.817 26.255 7.406 1.00 27.47 88 ALA A N 1
ATOM 696 C CA . ALA A 1 88 ? 28.102 25.627 7.132 1.00 27.47 88 ALA A CA 1
ATOM 697 C C . ALA A 1 88 ? 29.191 26.705 7.007 1.00 27.47 88 ALA A C 1
ATOM 699 O O . ALA A 1 88 ? 28.990 27.766 6.415 1.00 27.47 88 ALA A O 1
ATOM 700 N N . THR A 1 89 ? 30.320 26.403 7.634 1.00 28.52 89 THR A N 1
ATOM 701 C CA . THR A 1 89 ? 31.589 27.126 7.669 1.00 28.52 89 THR A CA 1
ATOM 702 C C . THR A 1 89 ? 32.374 26.978 6.359 1.00 28.52 89 THR A C 1
ATOM 704 O O . THR A 1 89 ? 32.519 25.870 5.859 1.00 28.52 89 THR A O 1
ATOM 707 N N . ASP A 1 90 ? 32.847 28.123 5.857 1.00 25.78 90 ASP A N 1
ATOM 708 C CA . ASP A 1 90 ? 34.179 28.478 5.314 1.00 25.78 90 ASP A CA 1
ATOM 709 C C . ASP A 1 90 ? 35.005 27.498 4.431 1.00 25.78 90 ASP A C 1
ATOM 711 O O . ASP A 1 90 ? 35.373 26.422 4.887 1.00 25.78 90 ASP A O 1
ATOM 715 N N . ARG A 1 91 ? 35.367 28.012 3.226 1.00 31.78 91 ARG A N 1
ATOM 716 C CA . ARG A 1 91 ? 36.696 28.066 2.531 1.00 31.78 91 ARG A CA 1
ATOM 717 C C . ARG A 1 91 ? 37.526 26.779 2.301 1.00 31.78 91 ARG A C 1
ATOM 719 O O . ARG A 1 91 ? 37.436 25.842 3.070 1.00 31.78 91 ARG A O 1
ATOM 726 N N . THR A 1 92 ? 38.383 26.617 1.280 1.00 30.17 92 THR A N 1
ATOM 727 C CA . THR A 1 92 ? 39.266 27.471 0.430 1.00 30.17 92 THR A CA 1
ATOM 728 C C . THR A 1 92 ? 39.599 26.674 -0.868 1.00 30.17 92 THR A C 1
ATOM 730 O O . THR A 1 92 ? 39.678 25.451 -0.814 1.00 30.17 92 THR A O 1
ATOM 733 N N . ASP A 1 93 ? 39.558 27.253 -2.077 1.00 28.91 93 ASP A N 1
ATOM 734 C CA . ASP A 1 93 ? 40.641 27.856 -2.910 1.00 28.91 93 ASP A CA 1
ATOM 735 C C . ASP A 1 93 ? 41.372 26.907 -3.893 1.00 28.91 93 ASP A C 1
ATOM 737 O O . ASP A 1 93 ? 41.757 25.798 -3.536 1.00 28.91 93 ASP A O 1
ATOM 741 N N . GLY A 1 94 ? 41.656 27.423 -5.106 1.00 26.22 94 GLY A N 1
ATOM 742 C CA . GLY A 1 94 ? 42.869 27.074 -5.871 1.00 26.22 94 GLY A CA 1
ATOM 743 C C . GLY A 1 94 ? 42.724 26.668 -7.351 1.00 26.22 94 GLY A C 1
ATOM 744 O O . GLY A 1 94 ? 42.620 25.487 -7.650 1.00 26.22 94 GLY A O 1
ATOM 745 N N . GLU A 1 95 ? 42.748 27.659 -8.257 1.00 27.92 95 GLU A N 1
ATOM 746 C CA . GLU A 1 95 ? 43.583 27.790 -9.487 1.00 27.92 95 GLU A CA 1
ATOM 747 C C . GLU A 1 95 ? 44.320 26.534 -10.049 1.00 27.92 95 GLU A C 1
ATOM 749 O O . GLU A 1 95 ? 44.964 25.813 -9.305 1.00 27.92 95 GLU A O 1
ATOM 754 N N . THR A 1 96 ? 44.437 26.216 -11.354 1.00 27.84 96 THR A N 1
ATOM 755 C CA . THR A 1 96 ? 44.943 27.010 -12.503 1.00 27.84 96 THR A CA 1
ATOM 756 C C . THR A 1 96 ? 44.931 26.185 -13.821 1.00 27.84 96 THR A C 1
ATOM 758 O O . THR A 1 96 ? 45.136 24.978 -13.807 1.00 27.84 96 THR A O 1
ATOM 761 N N . LEU A 1 97 ? 44.738 26.893 -14.947 1.00 27.38 97 LEU A N 1
ATOM 762 C CA . LEU A 1 97 ? 45.394 26.831 -16.279 1.00 27.38 97 LEU A CA 1
ATOM 763 C C . LEU A 1 97 ? 45.845 25.497 -16.946 1.00 27.38 97 LEU A C 1
ATOM 765 O O . LEU A 1 97 ? 46.685 24.772 -16.429 1.00 27.38 97 LEU A O 1
ATOM 769 N N . GLY A 1 98 ? 45.464 25.302 -18.223 1.00 27.08 98 GLY A N 1
ATOM 770 C CA . GLY A 1 98 ? 46.130 24.352 -19.133 1.00 27.08 98 GLY A CA 1
ATOM 771 C C . GLY A 1 98 ? 45.515 24.241 -20.539 1.00 27.08 98 GLY A C 1
ATOM 772 O O . GLY A 1 98 ? 44.460 23.651 -20.726 1.00 27.08 98 GLY A O 1
ATOM 773 N N . THR A 1 99 ? 46.196 24.815 -21.529 1.00 27.36 99 THR A N 1
ATOM 774 C CA . THR A 1 99 ? 45.926 24.860 -22.982 1.00 27.36 99 THR A CA 1
ATOM 775 C C . THR A 1 99 ? 46.237 23.557 -23.740 1.00 27.36 99 THR A C 1
ATOM 777 O O . THR A 1 99 ? 47.276 22.968 -23.464 1.00 27.36 99 THR A O 1
ATOM 780 N N . ALA A 1 100 ? 45.459 23.205 -24.780 1.00 27.30 100 ALA A N 1
ATOM 781 C CA . ALA A 1 100 ? 45.897 22.473 -25.998 1.00 27.30 100 ALA A CA 1
ATOM 782 C C . ALA A 1 100 ? 44.730 22.361 -27.013 1.00 27.30 100 ALA A C 1
ATOM 784 O O . ALA A 1 100 ? 43.705 21.755 -26.729 1.00 27.30 100 ALA A O 1
ATOM 785 N N . SER A 1 101 ? 44.744 23.159 -28.086 1.00 27.42 101 SER A N 1
ATOM 786 C CA . SER A 1 101 ? 45.072 22.788 -29.481 1.00 27.42 101 SER A CA 1
ATOM 787 C C . SER A 1 101 ? 44.004 21.983 -30.234 1.00 27.42 101 SER A C 1
ATOM 789 O O . SER A 1 101 ? 43.828 20.783 -30.039 1.00 27.42 101 SER A O 1
ATOM 791 N N . ALA A 1 102 ? 43.361 22.687 -31.164 1.00 29.22 102 ALA A N 1
ATOM 792 C CA . ALA A 1 102 ? 42.488 22.169 -32.200 1.00 29.22 102 ALA A CA 1
ATOM 793 C C . ALA A 1 102 ? 43.282 21.439 -33.295 1.00 29.22 102 ALA A C 1
ATOM 795 O O . ALA A 1 102 ? 44.290 21.950 -33.784 1.00 29.22 102 ALA A O 1
ATOM 796 N N . SER A 1 103 ? 42.762 20.299 -33.745 1.00 29.83 103 SER A N 1
ATOM 797 C CA . SER A 1 103 ? 43.066 19.734 -35.056 1.00 29.83 103 SER A CA 1
ATOM 798 C C . SER A 1 103 ? 41.772 19.289 -35.734 1.00 29.83 103 SER A C 1
ATOM 800 O O . SER A 1 103 ? 40.918 18.599 -35.179 1.00 29.83 103 SER A O 1
ATOM 802 N N . SER A 1 104 ? 41.617 19.797 -36.946 1.00 28.36 104 SER A N 1
ATOM 803 C CA . SER A 1 104 ? 40.521 19.589 -37.871 1.00 28.36 104 SER A CA 1
ATOM 804 C C . SER A 1 104 ? 40.588 18.202 -38.506 1.00 28.36 104 SER A C 1
ATOM 806 O O . SER A 1 104 ? 41.618 17.785 -39.028 1.00 28.36 104 SER A O 1
ATOM 808 N N . SER A 1 105 ? 39.449 17.517 -38.556 1.00 29.72 105 SER A N 1
ATOM 809 C CA . SER A 1 105 ? 39.182 16.507 -39.579 1.00 29.72 105 SER A CA 1
ATOM 810 C C . SER A 1 105 ? 37.738 16.651 -40.053 1.00 29.72 105 SER A C 1
ATOM 812 O O . SER A 1 105 ? 36.769 16.437 -39.328 1.00 29.72 105 SER A O 1
ATOM 814 N N . SER A 1 106 ? 37.618 17.124 -41.288 1.00 30.73 106 SER A N 1
ATOM 815 C CA . SER A 1 106 ? 36.394 17.269 -42.056 1.00 30.73 106 SER A CA 1
ATOM 816 C C . SER A 1 106 ? 35.974 15.915 -42.623 1.00 30.73 106 SER A C 1
ATOM 818 O O . SER A 1 106 ? 36.672 15.341 -43.453 1.00 30.73 106 SER A O 1
ATOM 820 N N . ALA A 1 107 ? 34.793 15.438 -42.236 1.00 31.55 107 ALA A N 1
ATOM 821 C CA . ALA A 1 107 ? 34.064 14.421 -42.984 1.00 31.55 107 ALA A CA 1
ATOM 822 C C . ALA A 1 107 ? 32.576 14.781 -42.975 1.00 31.55 107 ALA A C 1
ATOM 824 O O . ALA A 1 107 ? 31.880 14.678 -41.967 1.00 31.55 107 ALA A O 1
ATOM 825 N N . SER A 1 108 ? 32.105 15.263 -44.120 1.00 35.78 108 SER A N 1
ATOM 826 C CA . SER A 1 108 ? 30.701 15.508 -44.414 1.00 35.78 108 SER A CA 1
ATOM 827 C C . SER A 1 108 ? 29.937 14.185 -44.473 1.00 35.78 108 SER A C 1
ATOM 829 O O . SER A 1 108 ? 30.121 13.404 -45.405 1.00 35.78 108 SER A O 1
ATOM 831 N N . ALA A 1 109 ? 29.027 13.964 -43.531 1.00 35.16 109 ALA A N 1
ATOM 832 C CA . ALA A 1 109 ? 27.939 13.012 -43.691 1.00 35.16 109 ALA A CA 1
ATOM 833 C C . ALA A 1 109 ? 26.659 13.693 -43.213 1.00 35.16 109 ALA A C 1
ATOM 835 O O . ALA A 1 109 ? 26.552 14.098 -42.055 1.00 35.16 109 ALA A O 1
ATOM 836 N N . ALA A 1 110 ? 25.721 13.874 -44.141 1.00 38.84 110 ALA A N 1
ATOM 837 C CA . ALA A 1 110 ? 24.403 14.426 -43.888 1.00 38.84 110 ALA A CA 1
ATOM 838 C C . ALA A 1 110 ? 23.778 13.732 -42.670 1.00 38.84 110 ALA A C 1
ATOM 840 O O . ALA A 1 110 ? 23.527 12.526 -42.686 1.00 38.84 110 ALA A O 1
ATOM 841 N N . ALA A 1 111 ? 23.557 14.500 -41.603 1.00 39.91 111 ALA A N 1
ATOM 842 C CA . ALA A 1 111 ? 22.871 14.042 -40.411 1.00 39.91 111 ALA A CA 1
ATOM 843 C C . ALA A 1 111 ? 21.388 13.852 -40.747 1.00 39.91 111 ALA A C 1
ATOM 845 O O . ALA A 1 111 ? 20.550 14.710 -40.480 1.00 39.91 111 ALA A O 1
ATOM 846 N N . GLY A 1 112 ? 21.070 12.708 -41.356 1.00 37.12 112 GLY A N 1
ATOM 847 C CA . GLY A 1 112 ? 19.737 12.143 -41.276 1.00 37.12 112 GLY A CA 1
ATOM 848 C C . GLY A 1 112 ? 19.359 12.096 -39.802 1.00 37.12 112 GLY A C 1
ATOM 849 O O . GLY A 1 112 ? 20.140 11.622 -38.973 1.00 37.12 112 GLY A O 1
ATOM 850 N N . PHE A 1 113 ? 18.202 12.668 -39.484 1.00 41.97 113 PHE A N 1
ATOM 851 C CA . PHE A 1 113 ? 17.594 12.645 -38.164 1.00 41.97 113 PHE A CA 1
ATOM 852 C C . PHE A 1 113 ? 17.682 11.207 -37.644 1.00 41.97 113 PHE A C 1
ATOM 854 O O . PHE A 1 113 ? 16.994 10.315 -38.146 1.00 41.97 113 PHE A O 1
ATOM 861 N N . ARG A 1 114 ? 18.612 10.945 -36.716 1.00 43.78 114 ARG A N 1
ATOM 862 C CA . ARG A 1 114 ? 18.711 9.638 -36.077 1.00 43.78 114 ARG A CA 1
ATOM 863 C C . ARG A 1 114 ? 17.406 9.486 -35.326 1.00 43.78 114 ARG A C 1
ATOM 865 O O . ARG A 1 114 ? 17.212 10.131 -34.300 1.00 43.78 114 ARG A O 1
ATOM 872 N N . HIS A 1 115 ? 16.509 8.677 -35.881 1.00 40.44 115 HIS A N 1
ATOM 873 C CA . HIS A 1 115 ? 15.407 8.094 -35.139 1.00 40.44 115 HIS A CA 1
ATOM 874 C C . HIS A 1 115 ? 16.009 7.657 -33.805 1.00 40.44 115 HIS A C 1
ATOM 876 O O . HIS A 1 115 ? 16.965 6.875 -33.807 1.00 40.44 115 HIS A O 1
ATOM 882 N N . PHE A 1 116 ? 15.550 8.247 -32.699 1.00 44.16 116 PHE A N 1
ATOM 883 C CA . PHE A 1 116 ? 15.963 7.825 -31.370 1.00 44.16 116 PHE A CA 1
ATOM 884 C C . PHE A 1 116 ? 15.563 6.356 -31.300 1.00 44.16 116 PHE A C 1
ATOM 886 O O . PHE A 1 116 ? 14.376 6.029 -31.296 1.00 44.16 116 PHE A O 1
ATOM 893 N N . ARG A 1 117 ? 16.556 5.482 -31.477 1.00 47.72 117 ARG A N 1
ATOM 894 C CA . ARG A 1 117 ? 16.363 4.052 -31.674 1.00 47.72 117 ARG A CA 1
ATOM 895 C C . ARG A 1 117 ? 15.584 3.597 -30.451 1.00 47.72 117 ARG A C 1
ATOM 897 O O . ARG A 1 117 ? 16.056 3.820 -29.338 1.00 47.72 117 ARG A O 1
ATOM 904 N N . ALA A 1 118 ? 14.380 3.055 -30.655 1.00 53.91 118 ALA A N 1
ATOM 905 C CA . ALA A 1 118 ? 13.700 2.310 -29.608 1.00 53.91 118 ALA A CA 1
ATOM 906 C C . ALA A 1 118 ? 14.766 1.381 -29.019 1.00 53.91 118 ALA A C 1
ATOM 908 O O . ALA A 1 118 ? 15.387 0.629 -29.778 1.00 53.91 118 ALA A O 1
ATOM 909 N N . GLY A 1 119 ? 15.092 1.571 -27.736 1.00 55.38 119 GLY A N 1
ATOM 910 C CA . GLY A 1 119 ? 16.106 0.763 -27.065 1.00 55.38 119 GLY A CA 1
ATOM 911 C C . GLY A 1 119 ? 15.809 -0.708 -27.326 1.00 55.38 119 GLY A C 1
ATOM 912 O O . GLY A 1 119 ? 14.640 -1.063 -27.512 1.00 55.38 119 GLY A O 1
ATOM 913 N N . GLU A 1 120 ? 16.849 -1.540 -27.414 1.00 63.00 120 GLU A N 1
ATOM 914 C CA . GLU A 1 120 ? 16.645 -2.979 -27.583 1.00 63.00 120 GLU A CA 1
ATOM 915 C C . GLU A 1 120 ? 15.571 -3.471 -26.602 1.00 63.00 120 GLU A C 1
ATOM 917 O O . GLU A 1 120 ? 15.526 -3.002 -25.458 1.00 63.00 120 GLU A O 1
ATOM 922 N N . PRO A 1 121 ? 14.644 -4.336 -27.051 1.00 66.81 121 PRO A N 1
ATOM 923 C CA . PRO A 1 121 ? 13.637 -4.873 -26.155 1.00 66.81 121 PRO A CA 1
ATOM 924 C C . PRO A 1 121 ? 14.354 -5.562 -24.992 1.00 66.81 121 PRO A C 1
ATOM 926 O O . PRO A 1 121 ? 15.188 -6.433 -25.224 1.00 66.81 121 PRO A O 1
ATOM 929 N N . ILE A 1 122 ? 14.042 -5.151 -23.757 1.00 73.56 122 ILE A N 1
ATOM 930 C CA . ILE A 1 122 ? 14.530 -5.832 -22.557 1.00 73.56 122 ILE A CA 1
ATOM 931 C C . ILE A 1 122 ? 14.197 -7.322 -22.676 1.00 73.56 122 ILE A C 1
ATOM 933 O O . ILE A 1 122 ? 13.033 -7.694 -22.872 1.00 73.56 122 ILE A O 1
ATOM 937 N N . ASP A 1 123 ? 15.227 -8.157 -22.541 1.00 83.75 123 ASP A N 1
ATOM 938 C CA . ASP A 1 123 ? 15.067 -9.605 -22.461 1.00 83.75 123 ASP A CA 1
ATOM 939 C C . ASP A 1 123 ? 14.235 -9.955 -21.217 1.00 83.75 123 ASP A C 1
ATOM 941 O O . ASP A 1 123 ? 14.381 -9.351 -20.152 1.00 83.75 123 ASP A O 1
ATOM 945 N N . GLU A 1 124 ? 13.377 -10.966 -21.323 1.00 87.56 124 GLU A N 1
ATOM 946 C CA . GLU A 1 124 ? 12.485 -11.420 -20.247 1.00 87.56 124 GLU A CA 1
ATOM 947 C C . GLU A 1 124 ? 13.268 -11.724 -18.955 1.00 87.56 124 GLU A C 1
ATOM 949 O O . GLU A 1 124 ? 12.807 -11.471 -17.839 1.00 87.56 124 GLU A O 1
ATOM 954 N N . ARG A 1 125 ? 14.501 -12.227 -19.095 1.00 88.56 125 ARG A N 1
ATOM 955 C CA . ARG A 1 125 ? 15.406 -12.524 -17.973 1.00 88.56 125 ARG A CA 1
ATOM 956 C C . ARG A 1 125 ? 15.922 -11.273 -17.275 1.00 88.56 125 ARG A C 1
ATOM 958 O O . ARG A 1 125 ? 16.177 -11.291 -16.073 1.00 88.56 125 ARG A O 1
ATOM 965 N N . GLU A 1 126 ? 16.145 -10.198 -18.017 1.00 88.88 126 GLU A N 1
ATOM 966 C CA . GLU A 1 126 ? 16.522 -8.910 -17.444 1.00 88.88 126 GLU A CA 1
ATOM 967 C C . GLU A 1 126 ? 15.320 -8.268 -16.753 1.00 88.88 126 GLU A C 1
ATOM 969 O O . GLU A 1 126 ? 15.445 -7.898 -15.589 1.00 88.88 126 GLU A O 1
ATOM 974 N N . ALA A 1 127 ? 14.137 -8.295 -17.377 1.00 90.75 127 ALA A N 1
ATOM 975 C CA . ALA A 1 127 ? 12.896 -7.859 -16.735 1.00 90.75 127 ALA A CA 1
ATOM 976 C C . ALA A 1 127 ? 12.638 -8.597 -15.411 1.00 90.75 127 ALA A C 1
ATOM 978 O O . ALA A 1 127 ? 12.269 -7.975 -14.417 1.00 90.75 127 ALA A O 1
ATOM 979 N N . ALA A 1 128 ? 12.875 -9.912 -15.367 1.00 93.00 128 ALA A N 1
ATOM 980 C CA . ALA A 1 128 ? 12.750 -10.701 -14.143 1.00 93.00 128 ALA A CA 1
ATOM 981 C C . ALA A 1 128 ? 13.743 -10.266 -13.049 1.00 93.00 128 ALA A C 1
ATOM 983 O O . ALA A 1 128 ? 13.360 -10.160 -11.888 1.00 93.00 128 ALA A O 1
ATOM 984 N N . ARG A 1 129 ? 14.998 -9.964 -13.406 1.00 94.19 129 ARG A N 1
ATOM 985 C CA . ARG A 1 129 ? 16.008 -9.465 -12.455 1.00 94.19 129 ARG A CA 1
ATOM 986 C C . ARG A 1 129 ? 15.665 -8.071 -11.932 1.00 94.19 129 ARG A C 1
ATOM 988 O O . ARG A 1 129 ? 15.784 -7.822 -10.735 1.00 94.19 129 ARG A O 1
ATOM 995 N N . THR A 1 130 ? 15.206 -7.177 -12.806 1.00 94.38 130 THR A N 1
ATOM 996 C CA . THR A 1 130 ? 14.736 -5.839 -12.422 1.00 94.38 130 THR A CA 1
ATOM 997 C C . THR A 1 130 ? 13.522 -5.924 -11.499 1.00 94.38 130 THR A C 1
ATOM 999 O O . THR A 1 130 ? 13.457 -5.201 -10.506 1.00 94.38 130 THR A O 1
ATOM 1002 N N . TRP A 1 131 ? 12.585 -6.832 -11.790 1.00 95.62 131 TRP A N 1
ATOM 1003 C CA . TRP A 1 131 ? 11.446 -7.102 -10.917 1.00 95.62 131 TRP A CA 1
ATOM 1004 C C . TRP A 1 131 ? 11.885 -7.623 -9.545 1.00 95.62 131 TRP A C 1
ATOM 1006 O O . TRP A 1 131 ? 11.422 -7.106 -8.536 1.00 95.62 131 TRP A O 1
ATOM 1016 N N . GLU A 1 132 ? 12.822 -8.570 -9.483 1.00 96.38 132 GLU A N 1
ATOM 1017 C CA . GLU A 1 132 ? 13.319 -9.095 -8.205 1.00 96.38 132 GLU A CA 1
ATOM 1018 C C . GLU A 1 132 ? 13.995 -8.006 -7.354 1.00 96.38 132 GLU A C 1
ATOM 1020 O O . GLU A 1 132 ? 13.800 -7.943 -6.140 1.00 96.38 132 GLU A O 1
ATOM 1025 N N . SER A 1 133 ? 14.726 -7.085 -7.993 1.00 95.06 133 SER A N 1
ATOM 1026 C CA . SER A 1 133 ? 15.291 -5.907 -7.320 1.00 95.06 133 SER A CA 1
ATOM 1027 C C . SER A 1 133 ? 14.198 -5.008 -6.722 1.00 95.06 133 SER A C 1
ATOM 1029 O O . SER A 1 133 ? 14.264 -4.642 -5.547 1.00 95.06 133 SER A O 1
ATOM 1031 N N . LEU A 1 134 ? 13.141 -4.713 -7.490 1.00 96.44 134 LEU A N 1
ATOM 1032 C CA . LEU A 1 134 ? 11.989 -3.942 -7.006 1.00 96.44 134 LEU A CA 1
ATOM 1033 C C . LEU A 1 134 ? 11.245 -4.659 -5.876 1.00 96.44 134 LEU A C 1
ATOM 1035 O O . LEU A 1 134 ? 10.892 -4.026 -4.885 1.00 96.44 134 LEU A O 1
ATOM 1039 N N . LYS A 1 135 ? 11.044 -5.972 -5.991 1.00 97.19 135 LYS A N 1
ATOM 1040 C CA . LYS A 1 135 ? 10.412 -6.797 -4.961 1.00 97.19 135 LYS A CA 1
ATOM 1041 C C . LYS A 1 135 ? 11.199 -6.751 -3.651 1.00 97.19 135 LYS A C 1
ATOM 1043 O O . LYS A 1 135 ? 10.621 -6.497 -2.597 1.00 97.19 135 LYS A O 1
ATOM 1048 N N . SER A 1 136 ? 12.520 -6.923 -3.712 1.00 96.31 136 SER A N 1
ATOM 1049 C CA . SER A 1 136 ? 13.399 -6.800 -2.542 1.00 96.31 136 SER A CA 1
ATOM 1050 C C . SER A 1 136 ? 13.325 -5.405 -1.913 1.00 96.31 136 SER A C 1
ATOM 1052 O O . SER A 1 136 ? 13.242 -5.276 -0.691 1.00 96.31 136 SER A O 1
ATOM 1054 N N . ALA A 1 137 ? 13.276 -4.352 -2.732 1.00 95.94 137 ALA A N 1
ATOM 1055 C CA . ALA A 1 137 ? 13.100 -2.991 -2.240 1.00 95.94 137 ALA A CA 1
ATOM 1056 C C . ALA A 1 137 ? 11.741 -2.788 -1.549 1.00 95.94 137 ALA A C 1
ATOM 1058 O O . ALA A 1 137 ? 11.700 -2.198 -0.474 1.00 95.94 137 ALA A O 1
ATOM 1059 N N . ILE A 1 138 ? 10.646 -3.324 -2.101 1.00 96.56 138 ILE A N 1
ATOM 1060 C CA . ILE A 1 138 ? 9.315 -3.294 -1.469 1.00 96.56 138 ILE A CA 1
ATOM 1061 C C . ILE A 1 138 ? 9.354 -3.983 -0.097 1.00 96.56 138 ILE A C 1
ATOM 1063 O O . ILE A 1 138 ? 8.865 -3.424 0.883 1.00 96.56 138 ILE A O 1
ATOM 1067 N N . HIS A 1 139 ? 10.012 -5.141 0.015 1.00 96.19 139 HIS A N 1
ATOM 1068 C CA . HIS A 1 139 ? 10.214 -5.795 1.312 1.00 96.19 139 HIS A CA 1
ATOM 1069 C C . HIS A 1 139 ? 11.016 -4.926 2.292 1.00 96.19 139 HIS A C 1
ATOM 1071 O O . HIS A 1 139 ? 10.674 -4.849 3.470 1.00 96.19 139 HIS A O 1
ATOM 1077 N N . GLN A 1 140 ? 12.070 -4.247 1.834 1.00 95.25 140 GLN A N 1
ATOM 1078 C CA . GLN A 1 140 ? 12.844 -3.337 2.685 1.00 95.25 140 GLN A CA 1
ATOM 1079 C C . GLN A 1 140 ? 12.027 -2.122 3.134 1.00 95.25 140 GLN A C 1
ATOM 1081 O O . GLN A 1 140 ? 12.169 -1.699 4.279 1.00 95.25 140 GLN A O 1
ATOM 1086 N N . ILE A 1 141 ? 11.150 -1.598 2.275 1.00 94.81 141 ILE A N 1
ATOM 1087 C CA . ILE A 1 141 ? 10.230 -0.504 2.605 1.00 94.81 141 ILE A CA 1
ATOM 1088 C C . ILE A 1 141 ? 9.272 -0.930 3.720 1.00 94.81 141 ILE A C 1
ATOM 1090 O O . ILE A 1 141 ? 9.167 -0.219 4.716 1.00 94.81 141 ILE A O 1
ATOM 1094 N N . HIS A 1 142 ? 8.641 -2.101 3.594 1.00 93.94 142 HIS A N 1
ATOM 1095 C CA . HIS A 1 142 ? 7.762 -2.651 4.632 1.00 93.94 142 HIS A CA 1
ATOM 1096 C C . HIS A 1 142 ? 8.493 -2.969 5.945 1.00 93.94 142 HIS A C 1
ATOM 1098 O O . HIS A 1 142 ? 7.915 -2.871 7.017 1.00 93.94 142 HIS A O 1
ATOM 1104 N N . ASN A 1 143 ? 9.785 -3.293 5.884 1.00 93.44 143 ASN A N 1
ATOM 1105 C CA . ASN A 1 143 ? 10.622 -3.512 7.067 1.00 93.44 143 ASN A CA 1
ATOM 1106 C C . ASN A 1 143 ? 11.243 -2.217 7.629 1.00 93.44 143 ASN A C 1
ATOM 1108 O O . ASN A 1 143 ? 12.200 -2.289 8.398 1.00 93.44 143 ASN A O 1
ATOM 1112 N N . HIS A 1 144 ? 10.753 -1.041 7.221 1.00 92.00 144 HIS A N 1
ATOM 1113 C CA . HIS A 1 144 ? 11.262 0.282 7.611 1.00 92.00 144 HIS A CA 1
ATOM 1114 C C . HIS A 1 144 ? 12.750 0.542 7.306 1.00 92.00 144 HIS A C 1
ATOM 1116 O O . HIS A 1 144 ? 13.358 1.458 7.858 1.00 92.00 144 HIS A O 1
ATOM 1122 N N . ASN A 1 145 ? 13.340 -0.204 6.372 1.00 91.31 145 ASN A N 1
ATOM 1123 C CA . ASN A 1 145 ? 14.739 -0.076 5.953 1.00 91.31 145 ASN A CA 1
ATOM 1124 C C . ASN A 1 145 ? 14.886 0.741 4.656 1.00 91.31 145 ASN A C 1
ATOM 1126 O O . ASN A 1 145 ? 15.794 0.517 3.858 1.00 91.31 145 ASN A O 1
ATOM 1130 N N . ALA A 1 146 ? 13.992 1.708 4.429 1.00 87.06 146 ALA A N 1
ATOM 1131 C CA . ALA A 1 146 ? 13.949 2.491 3.192 1.00 87.06 146 ALA A CA 1
ATOM 1132 C C . ALA A 1 146 ? 15.112 3.494 3.034 1.00 87.06 146 ALA A C 1
ATOM 1134 O O . ALA A 1 146 ? 15.365 3.975 1.933 1.00 87.06 146 ALA A O 1
ATOM 1135 N N . SER A 1 147 ? 15.841 3.811 4.110 1.00 87.12 147 SER A N 1
ATOM 1136 C CA . SER A 1 147 ? 16.936 4.797 4.116 1.00 87.12 147 SER A CA 1
ATOM 1137 C C . SER A 1 147 ? 18.132 4.411 3.239 1.00 87.12 147 SER A C 1
ATOM 1139 O O . SER A 1 147 ? 18.843 5.291 2.757 1.00 87.12 147 SER A O 1
ATOM 1141 N N . HIS A 1 148 ? 18.356 3.113 3.029 1.00 84.88 148 HIS A N 1
ATOM 1142 C CA . HIS A 1 148 ? 19.464 2.588 2.229 1.00 84.88 148 HIS A CA 1
ATOM 1143 C C . HIS A 1 148 ? 19.113 2.424 0.743 1.00 84.88 148 HIS A C 1
ATOM 1145 O O . HIS A 1 148 ? 19.977 2.059 -0.055 1.00 84.88 148 HIS A O 1
ATOM 1151 N N . LEU A 1 149 ? 17.861 2.686 0.359 1.00 90.06 149 LEU A N 1
ATOM 1152 C CA . LEU A 1 149 ? 17.378 2.493 -1.002 1.00 90.06 149 LEU A CA 1
ATOM 1153 C C . LEU A 1 149 ? 17.626 3.726 -1.877 1.00 90.06 149 LEU A C 1
ATOM 1155 O O . LEU A 1 149 ? 17.376 4.866 -1.485 1.00 90.06 149 LEU A O 1
ATOM 1159 N N . SER A 1 150 ? 18.042 3.487 -3.121 1.00 93.06 150 SER A N 1
ATOM 1160 C CA . SER A 1 150 ? 18.103 4.523 -4.154 1.00 93.06 150 SER A CA 1
ATOM 1161 C C . SER A 1 150 ? 16.745 4.659 -4.846 1.00 93.06 150 SER A C 1
ATOM 1163 O O . SER A 1 150 ? 16.444 3.943 -5.801 1.00 93.06 150 SER A O 1
ATOM 1165 N N . PHE A 1 151 ? 15.906 5.591 -4.384 1.00 88.81 151 PHE A N 1
ATOM 1166 C CA . PHE A 1 151 ? 14.586 5.846 -4.986 1.00 88.81 151 PHE A CA 1
ATOM 1167 C C . PHE A 1 151 ? 14.660 6.197 -6.479 1.00 88.81 151 PHE A C 1
ATOM 1169 O O . PHE A 1 151 ? 13.762 5.840 -7.239 1.00 88.81 151 PHE A O 1
ATOM 1176 N N . GLU A 1 152 ? 15.735 6.856 -6.919 1.00 89.50 152 GLU A N 1
ATOM 1177 C CA . GLU A 1 152 ? 15.949 7.167 -8.334 1.00 89.50 152 GLU A CA 1
ATOM 1178 C C . GLU A 1 152 ? 16.166 5.898 -9.167 1.00 89.50 152 GLU A C 1
ATOM 1180 O O . GLU A 1 152 ? 15.577 5.746 -10.238 1.00 89.50 152 GLU A O 1
ATOM 1185 N N . GLU A 1 153 ? 16.977 4.963 -8.669 1.00 92.06 153 GLU A N 1
ATOM 1186 C CA . GLU A 1 153 ? 17.212 3.686 -9.342 1.00 92.06 153 GLU A CA 1
ATOM 1187 C C . GLU A 1 153 ? 15.930 2.850 -9.398 1.00 92.06 153 GLU A C 1
ATOM 1189 O O . GLU A 1 153 ? 15.562 2.349 -10.462 1.00 92.06 153 GLU A O 1
ATOM 1194 N N . LEU A 1 154 ? 15.199 2.766 -8.284 1.00 92.94 154 LEU A N 1
ATOM 1195 C CA . LEU A 1 154 ? 13.927 2.046 -8.219 1.00 92.94 154 LEU A CA 1
ATOM 1196 C C . LEU A 1 154 ? 12.886 2.649 -9.171 1.00 92.94 154 LEU A C 1
ATOM 1198 O O . LEU A 1 154 ? 12.206 1.915 -9.890 1.00 92.94 154 LEU A O 1
ATOM 1202 N N . TYR A 1 155 ? 12.807 3.979 -9.256 1.00 93.62 155 TYR A N 1
ATOM 1203 C CA . TYR A 1 155 ? 11.941 4.655 -10.219 1.00 93.62 155 TYR A CA 1
ATOM 1204 C C . TYR A 1 155 ? 12.330 4.326 -11.669 1.00 93.62 155 TYR A C 1
ATOM 1206 O O . TYR A 1 155 ? 11.462 4.009 -12.485 1.00 93.62 155 TYR A O 1
ATOM 1214 N N . ARG A 1 156 ? 13.630 4.341 -12.005 1.00 92.94 156 ARG A N 1
ATOM 1215 C CA . ARG A 1 156 ? 14.122 3.959 -13.344 1.00 92.94 156 ARG A CA 1
ATOM 1216 C C . ARG A 1 156 ? 13.784 2.508 -13.680 1.00 92.94 156 ARG A C 1
ATOM 1218 O O . ARG A 1 156 ? 13.366 2.232 -14.802 1.00 92.94 156 ARG A O 1
ATOM 1225 N N . ASN A 1 157 ? 13.910 1.604 -12.712 1.00 94.25 157 ASN A N 1
ATOM 1226 C CA . ASN A 1 157 ? 13.551 0.195 -12.856 1.00 94.25 157 ASN A CA 1
ATOM 1227 C C . ASN A 1 157 ? 12.054 0.026 -13.158 1.00 94.25 157 ASN A C 1
ATOM 1229 O O . ASN A 1 157 ? 11.695 -0.635 -14.135 1.00 94.25 157 ASN A O 1
ATOM 1233 N N . GLY A 1 158 ? 11.181 0.684 -12.387 1.00 93.19 158 GLY A N 1
ATOM 1234 C CA . GLY A 1 158 ? 9.736 0.677 -12.633 1.00 93.19 158 GLY A CA 1
ATOM 1235 C C . GLY A 1 158 ? 9.361 1.291 -13.987 1.00 93.19 158 GLY A C 1
ATOM 1236 O O . GLY A 1 158 ? 8.562 0.722 -14.732 1.00 93.19 158 GLY A O 1
ATOM 1237 N N . TYR A 1 159 ? 9.985 2.415 -14.350 1.00 92.81 159 TYR A N 1
ATOM 1238 C CA . TYR A 1 159 ? 9.818 3.058 -15.656 1.00 92.81 159 TYR A CA 1
ATOM 1239 C C . TYR A 1 159 ? 10.192 2.120 -16.813 1.00 92.81 159 TYR A C 1
ATOM 1241 O O . TYR A 1 159 ? 9.390 1.938 -17.731 1.00 92.81 159 TYR A O 1
ATOM 1249 N N . ASN A 1 160 ? 11.370 1.491 -16.753 1.00 92.50 160 ASN A N 1
ATOM 1250 C CA . ASN A 1 160 ? 11.859 0.594 -17.800 1.00 92.50 160 ASN A CA 1
ATOM 1251 C C . ASN A 1 160 ? 10.919 -0.603 -17.994 1.00 92.50 160 ASN A C 1
ATOM 1253 O O . ASN A 1 160 ? 10.560 -0.924 -19.126 1.00 92.50 160 ASN A O 1
ATOM 1257 N N . LEU A 1 161 ? 10.449 -1.224 -16.908 1.00 92.56 161 LEU A N 1
ATOM 1258 C CA . LEU A 1 161 ? 9.506 -2.342 -16.996 1.00 92.56 161 LEU A CA 1
ATOM 1259 C C . LEU A 1 161 ? 8.207 -1.948 -17.713 1.00 92.56 161 LEU A C 1
ATOM 1261 O O . LEU A 1 161 ? 7.750 -2.660 -18.608 1.00 92.56 161 LEU A O 1
ATOM 1265 N N . VAL A 1 162 ? 7.629 -0.792 -17.381 1.00 92.31 162 VAL A N 1
ATOM 1266 C CA . VAL A 1 162 ? 6.400 -0.315 -18.037 1.00 92.31 162 VAL A CA 1
ATOM 1267 C C . VAL A 1 162 ? 6.654 0.047 -19.504 1.00 92.31 162 VAL A C 1
ATOM 1269 O O . VAL A 1 162 ? 5.850 -0.308 -20.370 1.00 92.31 162 VAL A O 1
ATOM 1272 N N . LEU A 1 163 ? 7.776 0.712 -19.799 1.00 90.50 163 LEU A N 1
ATOM 1273 C CA . LEU A 1 163 ? 8.163 1.102 -21.158 1.00 90.50 163 LEU A CA 1
ATOM 1274 C C . LEU A 1 163 ? 8.284 -0.119 -22.081 1.00 90.50 163 LEU A C 1
ATOM 1276 O O . LEU A 1 163 ? 7.763 -0.109 -23.198 1.00 90.50 163 LEU A O 1
ATOM 1280 N N . HIS A 1 164 ? 8.898 -1.193 -21.583 1.00 88.88 164 HIS A N 1
ATOM 1281 C CA . HIS A 1 164 ? 9.108 -2.445 -22.309 1.00 88.88 164 HIS A CA 1
ATOM 1282 C C . HIS A 1 164 ? 7.923 -3.423 -22.219 1.00 88.88 164 HIS A C 1
ATOM 1284 O O . HIS A 1 164 ? 8.089 -4.614 -22.447 1.00 88.88 164 HIS A O 1
ATOM 1290 N N . LYS A 1 165 ? 6.706 -2.923 -21.950 1.00 90.12 165 LYS A N 1
ATOM 1291 C CA . LYS A 1 165 ? 5.443 -3.691 -21.960 1.00 90.12 165 LYS A CA 1
ATOM 1292 C C . LYS A 1 165 ? 5.297 -4.749 -20.856 1.00 90.12 165 LYS A C 1
ATOM 1294 O O . LYS A 1 165 ? 4.362 -5.541 -20.909 1.00 90.12 165 LYS A O 1
ATOM 1299 N N . TYR A 1 166 ? 6.095 -4.682 -19.792 1.00 92.44 166 TYR A N 1
ATOM 1300 C CA . TYR A 1 166 ? 5.954 -5.528 -18.596 1.00 92.44 166 TYR A CA 1
ATOM 1301 C C . TYR A 1 166 ? 5.054 -4.912 -17.508 1.00 92.44 166 TYR A C 1
ATOM 1303 O O . TYR A 1 166 ? 5.119 -5.309 -16.346 1.00 92.44 166 TYR A O 1
ATOM 1311 N N . GLY A 1 167 ? 4.190 -3.954 -17.864 1.00 91.62 167 GLY A N 1
ATOM 1312 C CA . GLY A 1 167 ? 3.319 -3.252 -16.912 1.00 91.62 167 GLY A CA 1
ATOM 1313 C C . GLY A 1 167 ? 2.354 -4.170 -16.152 1.00 91.62 167 GLY A C 1
ATOM 1314 O O . GLY A 1 167 ? 2.215 -4.020 -14.942 1.00 91.62 167 GLY A O 1
ATOM 1315 N N . LEU A 1 168 ? 1.754 -5.164 -16.823 1.00 91.94 168 LEU A N 1
ATOM 1316 C CA . LEU A 1 168 ? 0.856 -6.128 -16.170 1.00 91.94 168 LEU A CA 1
ATOM 1317 C C . LEU A 1 168 ? 1.596 -6.975 -15.132 1.00 91.94 168 LEU A C 1
ATOM 1319 O O . LEU A 1 168 ? 1.139 -7.106 -14.001 1.00 91.94 168 LEU A O 1
ATOM 1323 N N . LYS A 1 169 ? 2.758 -7.511 -15.523 1.00 92.75 169 LYS A N 1
ATOM 1324 C CA . LYS A 1 169 ? 3.611 -8.341 -14.667 1.00 92.75 169 LYS A CA 1
ATOM 1325 C C . LYS A 1 169 ? 4.076 -7.566 -13.436 1.00 92.75 169 LYS A C 1
ATOM 1327 O O . LYS A 1 169 ? 4.041 -8.100 -12.335 1.00 92.75 169 LYS A O 1
ATOM 1332 N N . LEU A 1 170 ? 4.465 -6.303 -13.624 1.00 95.19 170 LEU A N 1
ATOM 1333 C CA . LEU A 1 170 ? 4.832 -5.409 -12.530 1.00 95.19 170 LEU A CA 1
ATOM 1334 C C . LEU A 1 170 ? 3.647 -5.170 -11.587 1.00 95.19 170 LEU A C 1
ATOM 1336 O O . LEU A 1 170 ? 3.794 -5.341 -10.384 1.00 95.19 170 LEU A O 1
ATOM 1340 N N . TYR A 1 171 ? 2.472 -4.825 -12.119 1.00 95.81 171 TYR A N 1
ATOM 1341 C CA . TYR A 1 171 ? 1.283 -4.565 -11.306 1.00 95.81 171 TYR A CA 1
ATOM 1342 C C . TYR A 1 171 ? 0.876 -5.788 -10.470 1.00 95.81 171 TYR A C 1
ATOM 1344 O O . TYR A 1 171 ? 0.727 -5.677 -9.255 1.00 95.81 171 TYR A O 1
ATOM 1352 N N . GLN A 1 172 ? 0.770 -6.960 -11.105 1.00 95.38 172 GLN A N 1
ATOM 1353 C CA . GLN A 1 172 ? 0.425 -8.216 -10.430 1.00 95.38 172 GLN A CA 1
ATOM 1354 C C . GLN A 1 172 ? 1.478 -8.618 -9.396 1.00 95.38 172 GLN A C 1
ATOM 1356 O O . GLN A 1 172 ? 1.133 -9.029 -8.293 1.00 95.38 172 GLN A O 1
ATOM 1361 N N . GLY A 1 173 ? 2.762 -8.462 -9.721 1.00 96.25 173 GLY A N 1
ATOM 1362 C CA . GLY A 1 173 ? 3.840 -8.768 -8.789 1.00 96.25 173 GLY A CA 1
ATOM 1363 C C . GLY A 1 173 ? 3.821 -7.871 -7.547 1.00 96.25 173 GLY A C 1
ATOM 1364 O O . GLY A 1 173 ? 4.084 -8.345 -6.439 1.00 96.25 173 GLY A O 1
ATOM 1365 N N . VAL A 1 174 ? 3.496 -6.583 -7.702 1.00 97.19 174 VAL A N 1
ATOM 1366 C CA . VAL A 1 174 ? 3.353 -5.651 -6.571 1.00 97.19 174 VAL A CA 1
ATOM 1367 C C . VAL A 1 174 ? 2.157 -6.050 -5.712 1.00 97.19 174 VAL A C 1
ATOM 1369 O O . VAL A 1 174 ? 2.305 -6.150 -4.498 1.00 97.19 174 VAL A O 1
ATOM 1372 N N . GLU A 1 175 ? 1.009 -6.337 -6.328 1.00 96.75 175 GLU A N 1
ATOM 1373 C CA . GLU A 1 175 ? -0.192 -6.809 -5.628 1.00 96.75 175 GLU A CA 1
ATOM 1374 C C . GLU A 1 175 ? 0.082 -8.097 -4.835 1.00 96.75 175 GLU A C 1
ATOM 1376 O O . GLU A 1 175 ? -0.243 -8.174 -3.649 1.00 96.75 175 GLU A O 1
ATOM 1381 N N . GLU A 1 176 ? 0.755 -9.077 -5.440 1.00 97.12 176 GLU A N 1
ATOM 1382 C CA . GLU A 1 176 ? 1.149 -10.324 -4.778 1.00 97.12 176 GLU A CA 1
ATOM 1383 C C . GLU A 1 176 ? 2.098 -10.067 -3.597 1.00 97.12 176 GLU A C 1
ATOM 1385 O O . GLU A 1 176 ? 1.882 -10.579 -2.499 1.00 97.12 176 GLU A O 1
ATOM 1390 N N . THR A 1 177 ? 3.125 -9.235 -3.790 1.00 97.19 177 THR A N 1
ATOM 1391 C CA . THR A 1 177 ? 4.124 -8.937 -2.748 1.00 97.19 177 THR A CA 1
ATOM 1392 C C . THR A 1 177 ? 3.487 -8.231 -1.549 1.00 97.19 177 THR A C 1
ATOM 1394 O O . THR A 1 177 ? 3.746 -8.601 -0.403 1.00 97.19 177 THR A O 1
ATOM 1397 N N . VAL A 1 178 ? 2.609 -7.258 -1.807 1.00 97.25 178 VAL A N 1
ATOM 1398 C CA . VAL A 1 178 ? 1.855 -6.546 -0.766 1.00 97.25 178 VAL A CA 1
ATOM 1399 C C . VAL A 1 178 ? 0.896 -7.500 -0.049 1.00 97.25 178 VAL A C 1
ATOM 1401 O O . VAL A 1 178 ? 0.810 -7.478 1.177 1.00 97.25 178 VAL A O 1
ATOM 1404 N N . THR A 1 179 ? 0.223 -8.390 -0.782 1.00 97.06 179 THR A N 1
ATOM 1405 C CA . THR A 1 179 ? -0.674 -9.400 -0.196 1.00 97.06 179 THR A CA 1
ATOM 1406 C C . THR A 1 179 ? 0.074 -10.335 0.751 1.00 97.06 179 THR A C 1
ATOM 1408 O O . THR A 1 179 ? -0.386 -10.570 1.867 1.00 97.06 179 THR A O 1
ATOM 1411 N N . LEU A 1 180 ? 1.248 -10.834 0.351 1.00 96.75 180 LEU A N 1
ATOM 1412 C CA . LEU A 1 180 ? 2.074 -11.703 1.195 1.00 96.75 180 LEU A CA 1
ATOM 1413 C C . LEU A 1 180 ? 2.492 -11.007 2.494 1.00 96.75 180 LEU A C 1
ATOM 1415 O O . LEU A 1 180 ? 2.360 -11.594 3.567 1.00 96.75 180 LEU A O 1
ATOM 1419 N N . HIS A 1 181 ? 2.921 -9.747 2.416 1.00 96.44 181 HIS A N 1
ATOM 1420 C CA . HIS A 1 181 ? 3.249 -8.966 3.607 1.00 96.44 181 HIS A CA 1
ATOM 1421 C C . HIS A 1 181 ? 2.028 -8.780 4.526 1.00 96.44 181 HIS A C 1
ATOM 1423 O O . HIS A 1 181 ? 2.107 -8.984 5.739 1.00 96.44 181 HIS A O 1
ATOM 1429 N N . LEU A 1 182 ? 0.861 -8.469 3.959 1.00 96.50 182 LEU A N 1
ATOM 1430 C CA . LEU A 1 182 ? -0.367 -8.269 4.731 1.00 96.50 182 LEU A CA 1
ATOM 1431 C C . LEU A 1 182 ? -0.927 -9.554 5.346 1.00 96.50 182 LEU A C 1
ATOM 1433 O O . LEU A 1 182 ? -1.588 -9.490 6.383 1.00 96.50 182 LEU A O 1
ATOM 1437 N N . LEU A 1 183 ? -0.636 -10.725 4.778 1.00 95.75 183 LEU A N 1
ATOM 1438 C CA . LEU A 1 183 ? -0.934 -12.005 5.422 1.00 95.75 183 LEU A CA 1
ATOM 1439 C C . LEU A 1 183 ? -0.120 -12.186 6.713 1.00 95.75 183 LEU A C 1
ATOM 1441 O O . LEU A 1 183 ? -0.661 -12.656 7.717 1.00 95.75 183 LEU A O 1
ATOM 1445 N N . GLU A 1 184 ? 1.148 -11.767 6.728 1.00 94.25 184 GLU A N 1
ATOM 1446 C CA . GLU A 1 184 ? 1.978 -11.778 7.940 1.00 94.25 184 GLU A CA 1
ATOM 1447 C C . GLU A 1 184 ? 1.476 -10.767 8.982 1.00 94.25 184 GLU A C 1
ATOM 1449 O O . GLU A 1 184 ? 1.408 -11.082 10.172 1.00 94.25 184 GLU A O 1
ATOM 1454 N N . VAL A 1 185 ? 1.062 -9.571 8.548 1.00 94.38 185 VAL A N 1
ATOM 1455 C CA . VAL A 1 185 ? 0.406 -8.567 9.410 1.00 94.38 185 VAL A CA 1
ATOM 1456 C C . VAL A 1 185 ? -0.880 -9.137 10.017 1.00 94.38 185 VAL A C 1
ATOM 1458 O O . VAL A 1 185 ? -1.048 -9.111 11.235 1.00 94.38 185 VAL A O 1
ATOM 1461 N N . SER A 1 186 ? -1.745 -9.732 9.192 1.00 94.19 186 SER A N 1
ATOM 1462 C CA . SER A 1 186 ? -3.003 -10.355 9.619 1.00 94.19 186 SER A CA 1
ATOM 1463 C C . SER A 1 186 ? -2.760 -11.442 10.669 1.00 94.19 186 SER A C 1
ATOM 1465 O O . SER A 1 186 ? -3.408 -11.450 11.716 1.00 94.19 186 SER A O 1
ATOM 1467 N N . LYS A 1 187 ? -1.748 -12.298 10.470 1.00 93.88 187 LYS A N 1
ATOM 1468 C CA . LYS A 1 187 ? -1.347 -13.308 11.459 1.00 93.88 187 LYS A CA 1
ATOM 1469 C C . LYS A 1 187 ? -0.957 -12.685 12.804 1.00 93.88 187 LYS A C 1
ATOM 1471 O O . LYS A 1 187 ? -1.448 -13.136 13.838 1.00 93.88 187 LYS A O 1
ATOM 1476 N N . ARG A 1 188 ? -0.144 -11.621 12.800 1.00 91.44 188 ARG A N 1
ATOM 1477 C CA . ARG A 1 188 ? 0.246 -10.897 14.027 1.00 91.44 188 ARG A CA 1
ATOM 1478 C C . ARG A 1 188 ? -0.963 -10.284 14.751 1.00 91.44 188 ARG A C 1
ATOM 1480 O O . ARG A 1 188 ? -0.983 -10.279 15.978 1.00 91.44 188 ARG A O 1
ATOM 1487 N N . CYS A 1 189 ? -1.976 -9.814 14.020 1.00 90.25 189 CYS A N 1
ATOM 1488 C CA . CYS A 1 189 ? -3.234 -9.310 14.594 1.00 90.25 189 CYS A CA 1
ATOM 1489 C C . CYS A 1 189 ? -4.139 -10.427 15.145 1.00 90.25 189 CYS A C 1
ATOM 1491 O O . CYS A 1 189 ? -4.880 -10.225 16.103 1.00 90.25 189 CYS A O 1
ATOM 1493 N N . ILE A 1 190 ? -4.107 -11.625 14.560 1.00 91.56 190 ILE A N 1
ATOM 1494 C CA . ILE A 1 190 ? -4.864 -12.771 15.087 1.00 91.56 190 ILE A CA 1
ATOM 1495 C C . ILE A 1 190 ? -4.263 -13.246 16.415 1.00 91.56 190 ILE A C 1
ATOM 1497 O O . ILE A 1 190 ? -5.011 -13.605 17.321 1.00 91.56 190 ILE A O 1
ATOM 1501 N N . GLU A 1 191 ? -2.935 -13.240 16.527 1.00 90.81 191 GLU A N 1
ATOM 1502 C CA . GLU A 1 191 ? -2.196 -13.679 17.718 1.00 90.81 191 GLU A CA 1
ATOM 1503 C C . GLU A 1 191 ? -2.179 -12.637 18.853 1.00 90.81 191 GLU A C 1
ATOM 1505 O O . GLU A 1 191 ? -1.860 -12.984 19.990 1.00 90.81 191 GLU A O 1
ATOM 1510 N N . SER A 1 192 ? -2.529 -11.373 18.581 1.00 90.12 192 SER A N 1
ATOM 1511 C CA . SER A 1 192 ? -2.574 -10.325 19.608 1.00 90.12 192 SER A CA 1
ATOM 1512 C C . SER A 1 192 ? -3.740 -10.517 20.581 1.00 90.12 192 SER A C 1
ATOM 1514 O O . SER A 1 192 ? -4.776 -11.079 20.220 1.00 90.12 192 SER A O 1
ATOM 1516 N N . ALA A 1 193 ? -3.602 -9.997 21.804 1.00 88.25 193 ALA A N 1
ATOM 1517 C CA . ALA A 1 193 ? -4.686 -9.948 22.784 1.00 88.25 193 ALA A CA 1
ATOM 1518 C C . ALA A 1 193 ? -5.869 -9.106 22.277 1.00 88.25 193 ALA A C 1
ATOM 1520 O O . ALA A 1 193 ? -5.700 -8.268 21.389 1.00 88.25 193 ALA A O 1
ATOM 1521 N N . ASP A 1 194 ? -7.064 -9.345 22.831 1.00 81.56 194 ASP A N 1
ATOM 1522 C CA . ASP A 1 194 ? -8.271 -8.595 22.464 1.00 81.56 194 ASP A CA 1
ATOM 1523 C C . ASP A 1 194 ? -8.063 -7.108 22.734 1.00 81.56 194 ASP A C 1
ATOM 1525 O O . ASP A 1 194 ? -8.100 -6.334 21.790 1.00 81.56 194 ASP A O 1
ATOM 1529 N N . GLU A 1 195 ? -7.744 -6.716 23.969 1.00 81.62 195 GLU A N 1
ATOM 1530 C CA . GLU A 1 195 ? -7.604 -5.312 24.403 1.00 81.62 195 GLU A CA 1
ATOM 1531 C C . GLU A 1 195 ? -6.636 -4.481 23.539 1.00 81.62 195 GLU A C 1
ATOM 1533 O O . GLU A 1 195 ? -6.897 -3.310 23.274 1.00 81.62 195 GLU A O 1
ATOM 1538 N N . ASP A 1 196 ? -5.584 -5.109 23.010 1.00 86.75 196 ASP A N 1
ATOM 1539 C CA . ASP A 1 196 ? -4.568 -4.455 22.180 1.00 86.75 196 ASP A CA 1
ATOM 1540 C C . ASP A 1 196 ? -4.853 -4.523 20.672 1.00 86.75 196 ASP A C 1
ATOM 1542 O O . ASP A 1 196 ? -4.124 -3.936 19.872 1.00 86.75 196 ASP A O 1
ATOM 1546 N N . LEU A 1 197 ? -5.887 -5.249 20.238 1.00 89.56 197 LEU A N 1
ATOM 1547 C CA . LEU A 1 197 ? -6.146 -5.466 18.815 1.00 89.56 197 LEU A CA 1
ATOM 1548 C C . LEU A 1 197 ? -6.389 -4.145 18.078 1.00 89.56 197 LEU A C 1
ATOM 1550 O O . LEU A 1 197 ? -5.799 -3.913 17.022 1.00 89.56 197 LEU A O 1
ATOM 1554 N N . LEU A 1 198 ? -7.243 -3.273 18.617 1.00 87.94 198 LEU A N 1
ATOM 1555 C CA . LEU A 1 198 ? -7.608 -2.022 17.952 1.00 87.94 198 LEU A CA 1
ATOM 1556 C C . LEU A 1 198 ? -6.422 -1.049 17.862 1.00 87.94 198 LEU A C 1
ATOM 1558 O O . LEU A 1 198 ? -6.213 -0.419 16.823 1.00 87.94 198 LEU A O 1
ATOM 1562 N N . SER A 1 199 ? -5.616 -0.956 18.925 1.00 88.62 199 SER A N 1
ATOM 1563 C CA . SER A 1 199 ? -4.406 -0.126 18.944 1.00 88.62 199 SER A CA 1
ATOM 1564 C C . SER A 1 199 ? -3.352 -0.667 17.973 1.00 88.62 199 SER A C 1
ATOM 1566 O O . SER A 1 199 ? -2.767 0.105 17.211 1.00 88.62 199 SER A O 1
ATOM 1568 N N . ARG A 1 200 ? -3.183 -1.994 17.911 1.00 90.69 200 ARG A N 1
ATOM 1569 C CA . ARG A 1 200 ? -2.327 -2.673 16.932 1.00 90.69 200 ARG A CA 1
ATOM 1570 C C . ARG A 1 200 ? -2.779 -2.384 15.503 1.00 90.69 200 ARG A C 1
ATOM 1572 O O . ARG A 1 200 ? -1.962 -1.956 14.697 1.00 90.69 200 ARG A O 1
ATOM 1579 N N . LEU A 1 201 ? -4.064 -2.567 15.197 1.00 91.75 201 LEU A N 1
ATOM 1580 C CA . LEU A 1 201 ? -4.623 -2.310 13.865 1.00 91.75 201 LEU A CA 1
ATOM 1581 C C . LEU A 1 201 ? -4.392 -0.865 13.420 1.00 91.75 201 LEU A C 1
ATOM 1583 O O . LEU A 1 201 ? -4.021 -0.640 12.273 1.00 91.75 201 LEU A O 1
ATOM 1587 N N . LYS A 1 202 ? -4.549 0.107 14.326 1.00 90.62 202 LYS A N 1
ATOM 1588 C CA . LYS A 1 202 ? -4.236 1.515 14.047 1.00 90.62 202 LYS A CA 1
ATOM 1589 C C . LYS A 1 202 ? -2.773 1.696 13.640 1.00 90.62 202 LYS A C 1
ATOM 1591 O O . LYS A 1 202 ? -2.513 2.361 12.643 1.00 90.62 202 LYS A O 1
ATOM 1596 N N . VAL A 1 203 ? -1.832 1.112 14.385 1.00 92.00 203 VAL A N 1
ATOM 1597 C CA . VAL A 1 203 ? -0.395 1.212 14.075 1.00 92.00 203 VAL A CA 1
ATOM 1598 C C . VAL A 1 203 ? -0.078 0.572 12.725 1.00 92.00 203 VAL A C 1
ATOM 1600 O O . VAL A 1 203 ? 0.534 1.222 11.882 1.00 92.00 203 VAL A O 1
ATOM 1603 N N . GLU A 1 204 ? -0.537 -0.659 12.495 1.00 93.75 204 GLU A N 1
ATOM 1604 C CA . GLU A 1 204 ? -0.280 -1.379 11.240 1.00 93.75 204 GLU A CA 1
ATOM 1605 C C . GLU A 1 204 ? -0.940 -0.681 10.037 1.00 93.75 204 GLU A C 1
ATOM 1607 O O . GLU A 1 204 ? -0.394 -0.690 8.939 1.00 93.75 204 GLU A O 1
ATOM 1612 N N . TRP A 1 205 ? -2.090 -0.025 10.220 1.00 94.25 205 TRP A N 1
ATOM 1613 C CA . TRP A 1 205 ? -2.739 0.752 9.162 1.00 94.25 205 TRP A CA 1
ATOM 1614 C C . TRP A 1 205 ? -1.998 2.037 8.808 1.00 94.25 205 TRP A C 1
ATOM 1616 O O . TRP A 1 205 ? -1.832 2.349 7.628 1.00 94.25 205 TRP A O 1
ATOM 1626 N N . GLU A 1 206 ? -1.568 2.807 9.808 1.00 93.38 206 GLU A N 1
ATOM 1627 C CA . GLU A 1 206 ? -0.791 4.023 9.559 1.00 93.38 206 GLU A CA 1
ATOM 1628 C C . GLU A 1 206 ? 0.550 3.690 8.895 1.00 93.38 206 GLU A C 1
ATOM 1630 O O . GLU A 1 206 ? 0.939 4.359 7.934 1.00 93.38 206 GLU A O 1
ATOM 1635 N N . ASP A 1 207 ? 1.203 2.613 9.335 1.00 94.31 207 ASP A N 1
ATOM 1636 C CA . ASP A 1 207 ? 2.423 2.118 8.706 1.00 94.31 207 ASP A CA 1
ATOM 1637 C C . ASP A 1 207 ? 2.188 1.645 7.262 1.00 94.31 207 ASP A C 1
ATOM 1639 O O . ASP A 1 207 ? 2.882 2.062 6.329 1.00 94.31 207 ASP A O 1
ATOM 1643 N N . HIS A 1 208 ? 1.135 0.857 7.030 1.00 95.94 208 HIS A N 1
ATOM 1644 C CA . HIS A 1 208 ? 0.771 0.417 5.683 1.00 95.94 208 HIS A CA 1
ATOM 1645 C C . HIS A 1 208 ? 0.513 1.598 4.741 1.00 95.94 208 HIS A C 1
ATOM 1647 O O . HIS A 1 208 ? 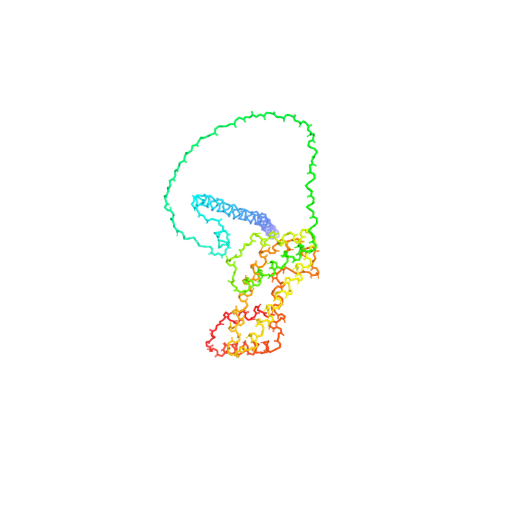0.991 1.618 3.609 1.00 95.94 208 HIS A O 1
ATOM 1653 N N . LYS A 1 209 ? -0.181 2.646 5.202 1.00 94.69 209 LYS A N 1
ATOM 1654 C CA . LYS A 1 209 ? -0.383 3.865 4.399 1.00 94.69 209 LYS A CA 1
ATOM 1655 C C . LYS A 1 209 ? 0.933 4.569 4.072 1.00 94.69 209 LYS A C 1
ATOM 1657 O O . LYS A 1 209 ? 1.087 5.049 2.947 1.00 94.69 209 LYS A O 1
ATOM 1662 N N . MET A 1 210 ? 1.857 4.658 5.028 1.00 93.94 210 MET A N 1
ATOM 1663 C CA . MET A 1 210 ? 3.168 5.276 4.816 1.00 93.94 210 MET A CA 1
ATOM 1664 C C . MET A 1 210 ? 3.982 4.491 3.780 1.00 93.94 210 MET A C 1
ATOM 1666 O O . MET A 1 210 ? 4.481 5.069 2.810 1.00 93.94 210 MET A O 1
ATOM 1670 N N . THR A 1 211 ? 4.080 3.173 3.954 1.00 95.44 211 THR A N 1
ATOM 1671 C CA . THR A 1 211 ? 4.838 2.283 3.065 1.00 95.44 211 THR A CA 1
ATOM 1672 C C . THR A 1 211 ? 4.245 2.242 1.660 1.00 95.44 211 THR A C 1
ATOM 1674 O O . THR A 1 211 ? 4.974 2.416 0.681 1.00 95.44 211 THR A O 1
ATOM 1677 N N . MET A 1 212 ? 2.919 2.165 1.535 1.00 96.81 212 MET A N 1
ATOM 1678 C CA . MET A 1 212 ? 2.236 2.271 0.244 1.00 96.81 212 MET A CA 1
ATOM 1679 C C . MET A 1 212 ? 2.417 3.635 -0.426 1.00 96.81 212 MET A C 1
ATOM 1681 O O . MET A 1 212 ? 2.475 3.701 -1.655 1.00 96.81 212 MET A O 1
ATOM 1685 N N . GLY A 1 213 ? 2.539 4.719 0.346 1.00 94.62 213 GLY A N 1
ATOM 1686 C CA . GLY A 1 213 ? 2.909 6.037 -0.176 1.00 94.62 213 GLY A CA 1
ATOM 1687 C C . GLY A 1 213 ? 4.272 6.010 -0.874 1.00 94.62 213 GLY A C 1
ATOM 1688 O O . GLY A 1 213 ? 4.380 6.423 -2.027 1.00 94.62 213 GLY A O 1
ATOM 1689 N N . MET A 1 214 ? 5.282 5.418 -0.228 1.00 93.25 214 MET A N 1
ATOM 1690 C CA . MET A 1 214 ? 6.618 5.251 -0.818 1.00 93.25 214 MET A CA 1
ATOM 1691 C C . MET A 1 214 ? 6.594 4.379 -2.082 1.00 93.25 214 MET A C 1
ATOM 1693 O O . MET A 1 214 ? 7.218 4.719 -3.087 1.00 93.25 214 MET A O 1
ATOM 1697 N N . ILE A 1 215 ? 5.846 3.271 -2.063 1.00 95.31 215 ILE A N 1
ATOM 1698 C CA . ILE A 1 215 ? 5.716 2.372 -3.222 1.00 95.31 215 ILE A CA 1
ATOM 1699 C C . ILE A 1 215 ? 5.032 3.090 -4.394 1.00 95.31 215 ILE A C 1
ATOM 1701 O O . ILE A 1 215 ? 5.481 2.975 -5.536 1.00 95.31 215 ILE A O 1
ATOM 1705 N N . ARG A 1 216 ? 3.981 3.875 -4.128 1.00 94.44 216 ARG A N 1
ATOM 1706 C CA . ARG A 1 216 ? 3.317 4.712 -5.137 1.00 94.44 216 ARG A CA 1
ATOM 1707 C C . ARG A 1 216 ? 4.289 5.712 -5.764 1.00 94.44 216 ARG A C 1
ATOM 1709 O O . ARG A 1 216 ? 4.251 5.901 -6.979 1.00 94.44 216 ARG A O 1
ATOM 1716 N N . ASP A 1 217 ? 5.148 6.342 -4.971 1.00 92.94 217 ASP A N 1
ATOM 1717 C CA . ASP A 1 217 ? 6.109 7.323 -5.483 1.00 92.94 217 ASP A CA 1
ATOM 1718 C C . ASP A 1 217 ? 7.154 6.669 -6.399 1.00 92.94 217 ASP A C 1
ATOM 1720 O O . ASP A 1 217 ? 7.455 7.196 -7.474 1.00 92.94 217 ASP A O 1
ATOM 1724 N N . ILE A 1 218 ? 7.626 5.467 -6.046 1.00 93.81 218 ILE A N 1
ATOM 1725 C CA . ILE A 1 218 ? 8.507 4.652 -6.899 1.00 93.81 218 ILE A CA 1
ATOM 1726 C C . ILE A 1 218 ? 7.800 4.258 -8.203 1.00 93.81 218 ILE A C 1
ATOM 1728 O O . ILE A 1 218 ? 8.377 4.347 -9.288 1.00 93.81 218 ILE A O 1
ATOM 1732 N N . LEU A 1 219 ? 6.537 3.838 -8.115 1.00 95.06 219 LEU A N 1
ATOM 1733 C CA . LEU A 1 219 ? 5.760 3.311 -9.239 1.00 95.06 219 LEU A CA 1
ATOM 1734 C C . LEU A 1 219 ? 4.885 4.365 -9.934 1.00 95.06 219 LEU A C 1
ATOM 1736 O O . LEU A 1 219 ? 3.996 4.025 -10.718 1.00 95.06 219 LEU A O 1
ATOM 1740 N N . MET A 1 220 ? 5.172 5.654 -9.730 1.00 93.38 220 MET A N 1
ATOM 1741 C CA . MET A 1 220 ? 4.379 6.771 -10.254 1.00 93.38 220 MET A CA 1
ATOM 1742 C C . MET A 1 220 ? 4.154 6.687 -11.773 1.00 93.38 220 MET A C 1
ATOM 1744 O O . MET A 1 220 ? 3.085 7.047 -12.277 1.00 93.38 220 MET A O 1
ATOM 1748 N N . TYR A 1 221 ? 5.156 6.228 -12.531 1.00 92.88 221 TYR A N 1
ATOM 1749 C CA . TYR A 1 221 ? 5.031 6.092 -13.982 1.00 92.88 221 TYR A CA 1
ATOM 1750 C C . TYR A 1 221 ? 4.015 5.010 -14.380 1.00 92.88 221 TYR A C 1
ATOM 1752 O O . TYR A 1 221 ? 3.275 5.205 -15.349 1.00 92.88 221 TYR A O 1
ATOM 1760 N N . MET A 1 222 ? 3.929 3.912 -13.620 1.00 93.06 222 MET A N 1
ATOM 1761 C CA . MET A 1 222 ? 2.941 2.851 -13.830 1.00 93.06 222 MET A CA 1
ATOM 1762 C C . MET A 1 222 ? 1.522 3.382 -13.616 1.00 93.06 222 MET A C 1
ATOM 1764 O O . MET A 1 222 ? 0.675 3.199 -14.490 1.00 93.06 222 MET A O 1
ATOM 1768 N N . ASP A 1 223 ? 1.283 4.121 -12.531 1.00 92.38 223 ASP A N 1
ATOM 1769 C CA . ASP A 1 223 ? -0.025 4.729 -12.253 1.00 92.38 223 ASP A CA 1
ATOM 1770 C C . ASP A 1 223 ? -0.451 5.709 -13.353 1.00 92.38 223 ASP A C 1
ATOM 1772 O O . ASP A 1 223 ? -1.596 5.709 -13.806 1.00 92.38 223 ASP A O 1
ATOM 1776 N N . ARG A 1 224 ? 0.477 6.544 -13.832 1.00 91.06 224 ARG A N 1
ATOM 1777 C CA . ARG A 1 224 ? 0.169 7.576 -14.835 1.00 91.06 224 ARG A CA 1
ATOM 1778 C C . ARG A 1 224 ? -0.013 7.036 -16.249 1.00 91.06 224 ARG A C 1
ATOM 1780 O O . ARG A 1 224 ? -0.744 7.660 -17.015 1.00 91.06 224 ARG A O 1
ATOM 1787 N N . ASN A 1 225 ? 0.644 5.934 -16.606 1.00 90.31 225 ASN A N 1
ATOM 1788 C CA . ASN A 1 225 ? 0.652 5.431 -17.981 1.00 90.31 225 ASN A CA 1
ATOM 1789 C C . ASN A 1 225 ? -0.072 4.094 -18.116 1.00 90.31 225 ASN A C 1
ATOM 1791 O O . ASN A 1 225 ? -0.950 3.977 -18.960 1.00 90.31 225 ASN A O 1
ATOM 1795 N N . TYR A 1 226 ? 0.260 3.099 -17.293 1.00 90.38 226 TYR A N 1
ATOM 1796 C CA . TYR A 1 226 ? -0.295 1.753 -17.425 1.00 90.38 226 TYR A CA 1
ATOM 1797 C C . TYR A 1 226 ? -1.704 1.641 -16.827 1.00 90.38 226 TYR A C 1
ATOM 1799 O O . TYR A 1 226 ? -2.627 1.211 -17.519 1.00 90.38 226 TYR A O 1
ATOM 1807 N N . VAL A 1 227 ? -1.894 2.087 -15.579 1.00 90.38 227 VAL A N 1
ATOM 1808 C CA . VAL A 1 227 ? -3.186 1.987 -14.872 1.00 90.38 227 VAL A CA 1
ATOM 1809 C C . VAL A 1 227 ? -4.260 2.824 -15.570 1.00 90.38 227 VAL A C 1
ATOM 1811 O O . VAL A 1 227 ? -5.367 2.345 -15.798 1.00 90.38 227 VAL A O 1
ATOM 1814 N N . ARG A 1 228 ? -3.921 4.044 -16.014 1.00 88.62 228 ARG A N 1
ATOM 1815 C CA . ARG A 1 228 ? -4.848 4.901 -16.781 1.00 88.62 228 ARG A CA 1
ATOM 1816 C C . ARG A 1 228 ? -5.309 4.290 -18.103 1.00 88.62 228 ARG A C 1
ATOM 1818 O O . ARG A 1 228 ? -6.397 4.619 -18.563 1.00 88.62 228 ARG A O 1
ATOM 1825 N N . GLN A 1 229 ? -4.496 3.432 -18.716 1.00 87.06 229 GLN A N 1
ATOM 1826 C CA . GLN A 1 229 ? -4.857 2.731 -19.950 1.00 87.06 229 GLN A CA 1
ATOM 1827 C C . GLN A 1 229 ? -5.762 1.516 -19.688 1.00 87.06 229 GLN A C 1
ATOM 1829 O O . GLN A 1 229 ? -6.497 1.115 -20.586 1.00 87.06 229 GLN A O 1
ATOM 1834 N N . HIS A 1 230 ? -5.761 0.966 -18.467 1.00 88.81 230 HIS A N 1
ATOM 1835 C CA . HIS A 1 230 ? -6.498 -0.251 -18.103 1.00 88.81 230 HIS A CA 1
ATOM 1836 C C . HIS A 1 230 ? -7.426 -0.047 -16.887 1.00 88.81 230 HIS A C 1
ATOM 1838 O O . HIS A 1 230 ? -7.360 -0.818 -15.927 1.00 88.81 230 HIS A O 1
ATOM 1844 N N . PRO A 1 231 ? -8.344 0.940 -16.908 1.00 86.06 231 PRO A N 1
ATOM 1845 C CA . PRO A 1 231 ? -9.150 1.307 -15.738 1.00 86.06 231 PRO A CA 1
ATOM 1846 C C . PRO A 1 231 ? -10.148 0.225 -15.289 1.00 86.06 231 PRO A C 1
ATOM 1848 O O . PRO A 1 231 ? -10.665 0.294 -14.181 1.00 86.06 231 PRO A O 1
ATOM 1851 N N . GLN A 1 232 ? -10.450 -0.765 -16.138 1.00 84.12 232 GLN A N 1
ATOM 1852 C CA . GLN A 1 232 ? -11.333 -1.883 -15.777 1.00 84.12 232 GLN A CA 1
ATOM 1853 C C . GLN A 1 232 ? -10.609 -3.020 -15.045 1.00 84.12 232 GLN A C 1
ATOM 1855 O O . GLN A 1 232 ? -11.262 -3.846 -14.417 1.00 84.12 232 GLN A O 1
ATOM 1860 N N . GLN A 1 233 ? -9.280 -3.089 -15.150 1.00 80.38 233 GLN A N 1
ATOM 1861 C CA . GLN A 1 233 ? -8.475 -4.196 -14.618 1.00 80.38 233 GLN A CA 1
ATOM 1862 C C . GLN A 1 233 ? -7.539 -3.744 -13.498 1.00 80.38 233 GLN A C 1
ATOM 1864 O O . GLN A 1 233 ? -7.191 -4.540 -12.632 1.00 80.38 233 GLN A O 1
ATOM 1869 N N . CYS A 1 234 ? -7.148 -2.469 -13.496 1.00 89.75 234 CYS A N 1
ATOM 1870 C CA . CYS A 1 234 ? -6.191 -1.916 -12.553 1.00 89.75 234 CYS A CA 1
ATOM 1871 C C . CYS A 1 234 ? -6.785 -0.708 -11.831 1.00 89.75 234 CYS A C 1
ATOM 1873 O O . CYS A 1 234 ? -7.510 0.097 -12.417 1.00 89.75 234 CYS A O 1
ATOM 1875 N N . VAL A 1 235 ? -6.417 -0.555 -10.564 1.00 93.69 235 VAL A N 1
ATOM 1876 C CA . VAL A 1 235 ? -6.628 0.673 -9.790 1.00 93.69 235 VAL A CA 1
ATOM 1877 C C . VAL A 1 235 ? -5.264 1.268 -9.434 1.00 93.69 235 VAL A C 1
ATOM 1879 O O . VAL A 1 235 ? -4.263 0.562 -9.554 1.00 93.69 235 VAL A O 1
ATOM 1882 N N . PRO A 1 236 ? -5.168 2.553 -9.055 1.00 95.31 236 PRO A N 1
ATOM 1883 C CA . PRO A 1 236 ? -3.894 3.134 -8.642 1.00 95.31 236 PRO A CA 1
ATOM 1884 C C . PRO A 1 236 ? -3.225 2.307 -7.542 1.00 95.31 236 PRO A C 1
ATOM 1886 O O . PRO A 1 236 ? -3.912 1.759 -6.680 1.00 95.31 236 PRO A O 1
ATOM 1889 N N . VAL A 1 237 ? -1.894 2.231 -7.548 1.00 95.69 237 VAL A N 1
ATOM 1890 C CA . VAL A 1 237 ? -1.120 1.369 -6.633 1.00 95.69 237 VAL A CA 1
ATOM 1891 C C . VAL A 1 237 ? -1.477 1.614 -5.170 1.00 95.69 237 VAL A C 1
ATOM 1893 O O . VAL A 1 237 ? -1.634 0.668 -4.403 1.00 95.69 237 VAL A O 1
ATOM 1896 N N . TYR A 1 238 ? -1.644 2.878 -4.785 1.00 95.56 238 TYR A N 1
ATOM 1897 C CA . TYR A 1 238 ? -2.046 3.226 -3.425 1.00 95.56 238 TYR A CA 1
ATOM 1898 C C . TYR A 1 238 ? -3.411 2.622 -3.067 1.00 95.56 238 TYR A C 1
ATOM 1900 O O . TYR A 1 238 ? -3.532 1.927 -2.061 1.00 95.56 238 TYR A O 1
ATOM 1908 N N . ASP A 1 239 ? -4.409 2.802 -3.934 1.00 95.19 239 ASP A N 1
ATOM 1909 C CA . ASP A 1 239 ? -5.772 2.305 -3.724 1.00 95.19 239 ASP A CA 1
ATOM 1910 C C . ASP A 1 239 ? -5.835 0.770 -3.747 1.00 95.19 239 ASP A C 1
ATOM 1912 O O . ASP A 1 239 ? -6.597 0.164 -2.991 1.00 95.19 239 ASP A O 1
ATOM 1916 N N . MET A 1 240 ? -5.009 0.132 -4.584 1.00 96.62 240 MET A N 1
ATOM 1917 C CA . MET A 1 240 ? -4.812 -1.320 -4.591 1.00 96.62 240 MET A CA 1
ATOM 1918 C C . MET A 1 240 ? -4.290 -1.788 -3.229 1.00 96.62 240 MET A C 1
ATOM 1920 O O . MET A 1 240 ? -4.893 -2.674 -2.629 1.00 96.62 240 MET A O 1
ATOM 1924 N N . GLY A 1 241 ? -3.266 -1.133 -2.675 1.00 96.38 241 GLY A N 1
ATOM 1925 C CA . GLY A 1 241 ? -2.745 -1.467 -1.348 1.00 96.38 241 GLY A CA 1
ATOM 1926 C C . GLY A 1 241 ? -3.788 -1.329 -0.236 1.00 96.38 241 GLY A C 1
ATOM 1927 O O . GLY A 1 241 ? -3.859 -2.191 0.642 1.00 96.38 241 GLY A O 1
ATOM 1928 N N . LEU A 1 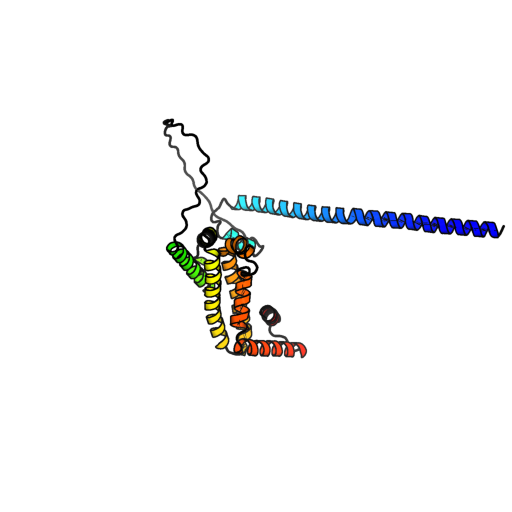242 ? -4.630 -0.289 -0.273 1.00 95.25 242 LEU A N 1
ATOM 1929 C CA . LEU A 1 242 ? -5.714 -0.123 0.706 1.00 95.25 242 LEU A CA 1
ATOM 1930 C C . LEU A 1 242 ? -6.766 -1.234 0.585 1.00 95.25 242 LEU A C 1
ATOM 1932 O O . LEU A 1 242 ? -7.218 -1.775 1.594 1.00 95.25 242 LEU A O 1
ATO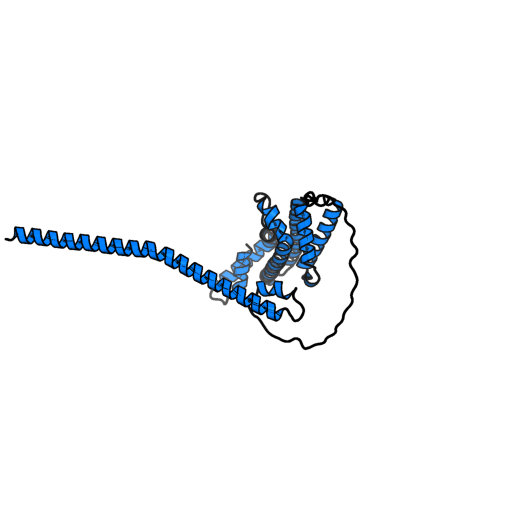M 1936 N N . ARG A 1 243 ? -7.131 -1.607 -0.649 1.00 94.88 243 ARG A N 1
ATOM 1937 C CA . ARG A 1 243 ? -8.065 -2.709 -0.912 1.00 94.88 243 ARG A CA 1
ATOM 1938 C C . ARG A 1 243 ? -7.533 -4.030 -0.363 1.00 94.88 243 ARG A C 1
ATOM 1940 O O . ARG A 1 243 ? -8.268 -4.725 0.332 1.00 94.88 243 ARG A O 1
ATOM 1947 N N . VAL A 1 244 ? -6.267 -4.352 -0.631 1.00 96.12 244 VAL A N 1
ATOM 1948 C CA . VAL A 1 244 ? -5.649 -5.595 -0.147 1.00 96.12 244 VAL A CA 1
ATOM 1949 C C . VAL A 1 244 ? -5.609 -5.620 1.384 1.00 96.12 244 VAL A C 1
ATOM 1951 O O . VAL A 1 244 ? -5.912 -6.657 1.973 1.00 96.12 244 VAL A O 1
ATOM 1954 N N . PHE A 1 245 ? -5.318 -4.493 2.046 1.00 96.00 245 PHE A N 1
ATOM 1955 C CA . PHE A 1 245 ? -5.366 -4.400 3.512 1.00 96.00 245 PHE A CA 1
ATOM 1956 C C . PHE A 1 245 ? -6.767 -4.686 4.051 1.00 96.00 245 PHE A C 1
ATOM 1958 O O . PHE A 1 245 ? -6.931 -5.526 4.939 1.00 96.00 245 PHE A O 1
ATOM 1965 N N . ARG A 1 246 ? -7.785 -4.031 3.481 1.00 94.00 246 ARG A N 1
ATOM 1966 C CA . ARG A 1 246 ? -9.182 -4.246 3.860 1.00 94.00 246 ARG A CA 1
ATOM 1967 C C . ARG A 1 246 ? -9.573 -5.712 3.698 1.00 94.00 246 ARG A C 1
ATOM 1969 O O . ARG A 1 246 ? -10.142 -6.285 4.617 1.00 94.00 246 ARG A O 1
ATOM 1976 N N . ASP A 1 247 ? -9.247 -6.331 2.570 1.00 93.56 247 ASP A N 1
ATOM 1977 C CA . ASP A 1 247 ? -9.698 -7.691 2.262 1.00 93.56 247 ASP A CA 1
ATOM 1978 C C . ASP A 1 247 ? -8.922 -8.761 3.058 1.00 93.56 247 ASP A C 1
ATOM 1980 O O . ASP A 1 247 ? -9.498 -9.772 3.461 1.00 93.56 247 ASP A O 1
ATOM 1984 N N . THR A 1 248 ? -7.638 -8.523 3.350 1.00 94.50 248 THR A N 1
ATOM 1985 C CA . THR A 1 248 ? -6.735 -9.512 3.974 1.00 94.50 248 THR A CA 1
ATOM 1986 C C . THR A 1 248 ? -6.663 -9.398 5.499 1.00 94.50 248 THR A C 1
ATOM 1988 O O . THR A 1 248 ? -6.650 -10.412 6.203 1.00 94.50 248 THR A O 1
ATOM 1991 N N . VAL A 1 249 ? -6.593 -8.173 6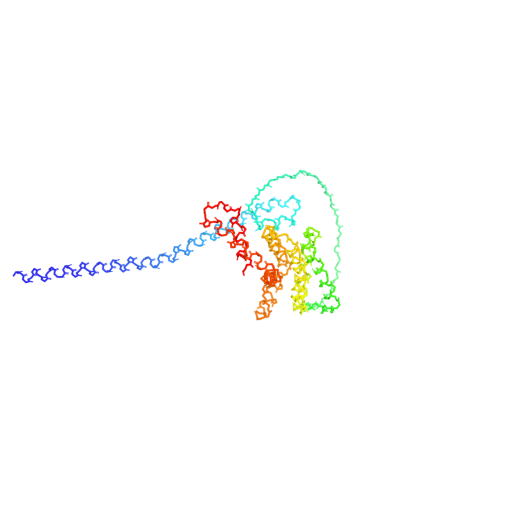.028 1.00 93.75 249 VAL A N 1
ATOM 1992 C CA . VAL A 1 249 ? -6.440 -7.913 7.469 1.00 93.75 249 VAL A CA 1
ATOM 1993 C C . VAL A 1 249 ? -7.813 -7.752 8.113 1.00 93.75 249 VAL A C 1
ATOM 1995 O O . VAL A 1 249 ? -8.194 -8.553 8.964 1.00 93.75 249 VAL A O 1
ATOM 1998 N N . ILE A 1 250 ? -8.589 -6.759 7.669 1.00 90.62 250 ILE A N 1
ATOM 1999 C CA . ILE A 1 250 ? -9.906 -6.444 8.249 1.00 90.62 250 ILE A CA 1
ATOM 2000 C C . ILE A 1 250 ? -10.968 -7.464 7.826 1.00 90.62 250 ILE A C 1
ATOM 2002 O O . ILE A 1 250 ? -11.847 -7.802 8.611 1.00 90.62 250 ILE A O 1
ATOM 2006 N N . GLY A 1 251 ? -10.878 -7.999 6.610 1.00 89.88 251 GLY A N 1
ATOM 2007 C CA . GLY A 1 251 ? -11.795 -9.003 6.076 1.00 89.88 251 GLY A CA 1
ATOM 2008 C C . GLY A 1 251 ? -11.676 -10.365 6.761 1.00 89.88 251 GLY A C 1
ATOM 2009 O O . GLY A 1 251 ? -12.595 -11.185 6.667 1.00 89.88 251 GLY A O 1
ATOM 2010 N N . HIS A 1 252 ? -10.585 -10.613 7.493 1.00 92.25 252 HIS A N 1
ATOM 2011 C CA . HIS A 1 252 ? -10.397 -11.857 8.222 1.00 92.25 252 HIS A CA 1
ATOM 2012 C C . HIS A 1 252 ? -11.420 -11.977 9.359 1.00 92.25 252 HIS A C 1
ATOM 2014 O O . HIS A 1 252 ? -11.441 -11.155 10.273 1.00 92.25 252 HIS A O 1
ATOM 2020 N N . ALA A 1 253 ? -12.241 -13.034 9.340 1.00 89.06 253 ALA A N 1
ATOM 2021 C CA . ALA A 1 253 ? -13.396 -13.188 10.234 1.00 89.06 253 ALA A CA 1
ATOM 2022 C C . ALA A 1 253 ? -13.068 -12.943 11.717 1.00 89.06 253 ALA A C 1
ATOM 2024 O O . ALA A 1 253 ? -13.756 -12.176 12.383 1.00 89.06 253 ALA A O 1
ATOM 2025 N N . ARG A 1 254 ? -11.966 -13.519 12.220 1.00 88.38 254 ARG A N 1
ATOM 2026 C CA . ARG A 1 254 ? -11.562 -13.341 13.624 1.00 88.38 254 ARG A CA 1
ATOM 2027 C C . ARG A 1 254 ? -11.173 -11.904 13.958 1.00 88.38 254 ARG A C 1
ATOM 2029 O O . ARG A 1 254 ? -11.506 -11.438 15.038 1.00 88.38 254 ARG A O 1
ATOM 2036 N N . VAL A 1 255 ? -10.466 -11.218 13.062 1.00 90.62 255 VAL A N 1
ATOM 2037 C CA . VAL A 1 255 ? -10.037 -9.828 13.276 1.00 90.62 255 VAL A CA 1
ATOM 2038 C C . VAL A 1 255 ? -11.251 -8.911 13.217 1.00 90.62 255 VAL A C 1
ATOM 2040 O O . VAL A 1 255 ? -11.451 -8.109 14.123 1.00 90.62 255 VAL A O 1
ATOM 2043 N N . ARG A 1 256 ? -12.102 -9.092 12.203 1.00 90.31 256 ARG A N 1
ATOM 2044 C CA . ARG A 1 256 ? -13.319 -8.308 11.996 1.00 90.31 256 ARG A CA 1
ATOM 2045 C C . ARG A 1 256 ? -14.258 -8.356 13.194 1.00 90.31 256 ARG A C 1
ATOM 2047 O O . ARG A 1 256 ? -14.664 -7.312 13.692 1.00 90.31 256 ARG A O 1
ATOM 2054 N N . ASP A 1 257 ? -14.611 -9.556 13.646 1.00 90.31 257 ASP A N 1
ATOM 2055 C CA . ASP A 1 257 ? -15.643 -9.727 14.668 1.00 90.31 257 ASP A CA 1
ATOM 2056 C C . ASP A 1 257 ? -15.162 -9.163 16.021 1.00 90.31 257 ASP A C 1
ATOM 2058 O O . ASP A 1 257 ? -15.923 -8.492 16.722 1.00 90.31 257 ASP A O 1
ATOM 2062 N N . ARG A 1 258 ? -13.869 -9.337 16.339 1.00 90.44 258 ARG A N 1
ATOM 2063 C CA . ARG A 1 258 ? -13.217 -8.733 17.514 1.00 90.44 258 ARG A CA 1
ATOM 2064 C C . ARG A 1 258 ? -13.147 -7.209 17.400 1.00 90.44 258 ARG A C 1
ATOM 2066 O O . ARG A 1 258 ? -13.572 -6.519 18.321 1.00 90.44 258 ARG A O 1
ATOM 2073 N N . ALA A 1 259 ? -12.684 -6.679 16.266 1.00 88.38 259 ALA A N 1
ATOM 2074 C CA . ALA A 1 259 ? -12.569 -5.238 16.040 1.00 88.38 259 ALA A CA 1
ATOM 2075 C C . ALA A 1 259 ? -13.934 -4.534 16.118 1.00 88.38 259 ALA A C 1
ATOM 2077 O O . ALA A 1 259 ? -14.062 -3.526 16.808 1.00 88.38 259 ALA A O 1
ATOM 2078 N N . ILE A 1 260 ? -14.978 -5.090 15.490 1.00 89.25 260 ILE A N 1
ATOM 2079 C CA . ILE A 1 260 ? -16.350 -4.565 15.590 1.00 89.25 260 ILE A CA 1
ATOM 2080 C C . ILE A 1 260 ? -16.832 -4.602 17.043 1.00 89.25 260 ILE A C 1
ATOM 2082 O O . ILE A 1 260 ? -17.394 -3.618 17.523 1.00 89.25 260 ILE A O 1
ATOM 2086 N N . GLY A 1 261 ? -16.595 -5.706 17.760 1.00 89.19 261 GLY A N 1
ATOM 2087 C CA . GLY A 1 261 ? -16.947 -5.827 19.174 1.00 89.19 261 GLY A CA 1
ATOM 2088 C C . GLY A 1 261 ? -16.325 -4.724 20.035 1.00 89.19 261 GLY A C 1
ATOM 2089 O O . GLY A 1 261 ? -17.024 -4.121 20.849 1.00 89.19 261 GLY A O 1
ATOM 2090 N N . GLN A 1 262 ? -15.048 -4.410 19.807 1.00 87.19 262 GLN A N 1
ATOM 2091 C CA . GLN A 1 262 ? -14.341 -3.344 20.519 1.00 87.19 262 GLN A CA 1
ATOM 2092 C C . GLN A 1 262 ? -14.828 -1.948 20.149 1.00 87.19 262 GLN A C 1
ATOM 2094 O O . GLN A 1 262 ? -15.092 -1.148 21.039 1.00 87.19 262 GLN A O 1
ATOM 2099 N N . ILE A 1 263 ? -15.021 -1.663 18.858 1.00 87.06 263 ILE A N 1
ATOM 2100 C CA . ILE A 1 263 ? -15.560 -0.372 18.407 1.00 87.06 263 ILE A CA 1
ATOM 2101 C C . ILE A 1 263 ? -16.943 -0.129 19.030 1.00 87.06 263 ILE A C 1
ATOM 2103 O O . ILE A 1 263 ? -17.227 0.966 19.507 1.00 87.06 263 ILE A O 1
ATOM 2107 N N . LEU A 1 264 ? -17.799 -1.157 19.078 1.00 87.56 264 LEU A N 1
ATOM 2108 C CA . LEU A 1 264 ? -19.111 -1.066 19.719 1.00 87.56 264 LEU A CA 1
ATOM 2109 C C . LEU A 1 264 ? -19.015 -0.892 21.239 1.00 87.56 264 LEU A C 1
ATOM 2111 O O . LEU A 1 264 ? -19.866 -0.221 21.819 1.00 87.56 264 LEU A O 1
ATOM 2115 N N . ALA A 1 265 ? -18.026 -1.503 21.893 1.00 86.19 265 ALA A N 1
ATOM 2116 C CA . ALA A 1 265 ? -17.797 -1.320 23.323 1.00 86.19 265 ALA A CA 1
ATOM 2117 C C . ALA A 1 265 ? -17.370 0.122 23.637 1.00 86.19 265 ALA A C 1
ATOM 2119 O O . ALA A 1 265 ? -17.974 0.747 24.507 1.00 86.19 265 ALA A O 1
ATOM 2120 N N . GLU A 1 266 ? -16.418 0.673 22.882 1.00 83.12 266 GLU A N 1
ATOM 2121 C CA . GLU A 1 266 ? -15.967 2.063 23.029 1.00 83.12 266 GLU A CA 1
ATOM 2122 C C . GLU A 1 266 ? -17.097 3.066 22.754 1.00 83.12 266 GLU A C 1
ATOM 2124 O O . GLU A 1 266 ? -17.317 3.986 23.538 1.00 83.12 266 GLU A O 1
ATOM 2129 N N . LEU A 1 267 ? -17.901 2.838 21.710 1.00 83.88 267 LEU A N 1
ATOM 2130 C CA . LEU A 1 267 ? -19.046 3.696 21.395 1.00 83.88 267 LEU A CA 1
ATOM 2131 C C . LEU A 1 267 ? -20.145 3.630 22.470 1.00 83.88 267 LEU A C 1
ATOM 2133 O O . LEU A 1 267 ? -20.806 4.626 22.752 1.00 83.88 267 LEU A O 1
ATOM 2137 N N . ARG A 1 268 ? -20.349 2.471 23.111 1.00 84.62 268 ARG A N 1
ATOM 2138 C CA . ARG A 1 268 ? -21.263 2.372 24.262 1.00 84.62 268 ARG A CA 1
ATOM 2139 C C . ARG A 1 268 ? -20.748 3.153 25.465 1.00 84.62 268 ARG A C 1
ATOM 2141 O O . ARG A 1 268 ? -21.563 3.767 26.142 1.00 84.62 268 ARG A O 1
ATOM 2148 N N . ARG A 1 269 ? -19.437 3.150 25.729 1.00 82.69 269 ARG A N 1
ATOM 2149 C CA . ARG A 1 269 ? -18.853 3.962 26.811 1.00 82.69 269 ARG A CA 1
ATOM 2150 C C . ARG A 1 269 ? -19.051 5.451 26.555 1.00 82.69 269 ARG A C 1
ATOM 2152 O O . ARG A 1 269 ? -19.497 6.151 27.458 1.00 82.69 269 ARG A O 1
ATOM 2159 N N . GLU A 1 270 ? -18.839 5.889 25.313 1.00 79.56 270 GLU A N 1
ATOM 2160 C CA . GLU A 1 270 ? -19.116 7.267 24.886 1.00 79.56 270 GLU A CA 1
ATOM 2161 C C . GLU A 1 270 ? -20.577 7.665 25.144 1.00 79.56 270 GLU A C 1
ATOM 2163 O O . GLU A 1 270 ? -20.851 8.721 25.706 1.00 79.56 270 GLU A O 1
ATOM 2168 N N . LEU A 1 271 ? -21.530 6.790 24.801 1.00 81.12 271 LEU A N 1
ATOM 2169 C CA . LEU A 1 271 ? -22.961 7.034 25.023 1.00 81.12 271 LEU A CA 1
ATOM 2170 C C . LEU A 1 271 ? -23.361 7.111 26.506 1.00 81.12 271 LEU A C 1
ATOM 2172 O O . LEU A 1 271 ? -24.409 7.677 26.817 1.00 81.12 271 LEU A O 1
ATOM 2176 N N . HIS A 1 272 ? -22.570 6.536 27.413 1.00 83.12 272 HIS A N 1
ATOM 2177 C CA . HIS A 1 272 ? -22.812 6.557 28.857 1.00 83.12 272 HIS A CA 1
ATOM 2178 C C . HIS A 1 272 ? -22.074 7.698 29.584 1.00 83.12 272 HIS A C 1
ATOM 2180 O O . HIS A 1 272 ? -22.032 7.692 30.813 1.00 83.12 272 HIS A O 1
ATOM 2186 N N . ASP A 1 273 ? -21.537 8.681 28.846 1.00 71.56 273 ASP A N 1
ATOM 2187 C CA . ASP A 1 273 ? -20.748 9.810 29.375 1.00 71.56 273 ASP A CA 1
ATOM 2188 C C . ASP A 1 273 ? -19.498 9.361 30.167 1.00 71.56 273 ASP A C 1
ATOM 2190 O O . ASP A 1 273 ? -18.919 10.111 30.959 1.00 71.56 273 ASP A O 1
ATOM 2194 N N . GLU A 1 274 ? -19.035 8.127 29.936 1.00 71.00 274 GLU A N 1
ATOM 2195 C CA . GLU A 1 274 ? -17.722 7.688 30.388 1.00 71.00 274 GLU A CA 1
ATOM 2196 C C . GLU A 1 274 ? -16.660 8.237 29.432 1.00 71.00 274 GLU A C 1
ATOM 2198 O O . GLU A 1 274 ? -16.821 8.214 28.212 1.00 71.00 274 GLU A O 1
ATOM 2203 N N . THR A 1 275 ? -15.544 8.731 29.974 1.00 64.25 275 THR A N 1
ATOM 2204 C CA . THR A 1 275 ? -14.450 9.281 29.165 1.00 64.25 275 THR A CA 1
ATOM 2205 C C . THR A 1 275 ? -13.950 8.253 28.146 1.00 64.25 275 THR A C 1
ATOM 2207 O O . THR A 1 275 ? -13.365 7.238 28.530 1.00 64.25 275 THR A O 1
ATOM 2210 N N . VAL A 1 276 ? -14.155 8.546 26.858 1.00 62.38 276 VAL A N 1
ATOM 2211 C CA . VAL A 1 276 ? -13.616 7.783 25.722 1.00 62.38 276 VAL A CA 1
ATOM 2212 C C . VAL A 1 276 ? -12.091 7.786 25.782 1.00 62.38 276 VAL A C 1
ATOM 2214 O O . VAL A 1 276 ? -11.480 8.843 25.941 1.00 62.38 276 VAL A O 1
ATOM 2217 N N . ALA A 1 277 ? -11.469 6.614 25.638 1.00 59.94 277 ALA A N 1
ATOM 2218 C CA . ALA A 1 277 ? -10.022 6.476 25.779 1.00 59.94 277 ALA A CA 1
ATOM 2219 C C . ALA A 1 277 ? -9.231 7.110 24.613 1.00 59.94 277 ALA A C 1
ATOM 2221 O O . ALA A 1 277 ? -8.174 7.692 24.851 1.00 59.94 277 ALA A O 1
ATOM 2222 N N . ASP A 1 278 ? -9.727 7.036 23.366 1.00 69.00 278 ASP A N 1
ATOM 2223 C CA . ASP A 1 278 ? -9.081 7.666 22.199 1.00 69.00 278 ASP A CA 1
ATOM 2224 C C . ASP A 1 278 ? -10.057 7.878 21.009 1.00 69.00 278 ASP A C 1
ATOM 2226 O O . ASP A 1 278 ? -10.294 6.955 20.224 1.00 69.00 278 ASP A O 1
ATOM 2230 N N . PRO A 1 279 ? -10.590 9.098 20.788 1.00 74.56 279 PRO A N 1
ATOM 2231 C CA . PRO A 1 279 ? -11.446 9.410 19.633 1.00 74.56 279 PRO A CA 1
ATOM 2232 C C . PRO A 1 279 ? -10.776 9.165 18.270 1.00 74.56 279 PRO A C 1
ATOM 2234 O O . PRO A 1 279 ? -11.444 8.865 17.276 1.00 74.56 279 PRO A O 1
ATOM 2237 N N . GLN A 1 280 ? -9.445 9.274 18.202 1.00 77.19 280 GLN A N 1
ATOM 2238 C CA . GLN A 1 280 ? -8.699 9.034 16.969 1.00 77.19 280 GLN A CA 1
ATOM 2239 C C . GLN A 1 280 ? -8.664 7.542 16.625 1.00 77.19 280 GLN A C 1
ATOM 2241 O O . GLN A 1 280 ? -8.640 7.190 15.449 1.00 77.19 280 GLN A O 1
ATOM 2246 N N . LEU A 1 281 ? -8.692 6.662 17.629 1.00 76.81 281 LEU A N 1
ATOM 2247 C CA . LEU A 1 281 ? -8.724 5.213 17.444 1.00 76.81 281 LEU A CA 1
ATOM 2248 C C . LEU A 1 281 ? -9.997 4.773 16.717 1.00 76.81 281 LEU A C 1
ATOM 2250 O O . LEU A 1 281 ? -9.913 4.056 15.722 1.00 76.81 281 LEU A O 1
ATOM 2254 N N . ILE A 1 282 ? -11.156 5.273 17.156 1.00 78.75 282 ILE A N 1
ATOM 2255 C CA . ILE A 1 282 ? -12.456 4.985 16.534 1.00 78.75 282 ILE A CA 1
ATOM 2256 C C . ILE A 1 282 ? -12.493 5.540 15.110 1.00 78.75 282 ILE A C 1
ATOM 2258 O O . ILE A 1 282 ? -12.862 4.831 14.177 1.00 78.75 282 ILE A O 1
ATOM 2262 N N . LYS A 1 283 ? -12.059 6.790 14.913 1.00 81.06 283 LYS A N 1
ATOM 2263 C CA . LYS A 1 283 ? -12.027 7.410 13.583 1.00 81.06 283 LYS A CA 1
ATOM 2264 C C . LYS A 1 283 ? -11.134 6.640 12.610 1.00 81.06 283 LYS A C 1
ATOM 2266 O O . LYS A 1 283 ? -11.542 6.396 11.476 1.00 81.06 283 LYS A O 1
ATOM 2271 N N . THR A 1 284 ? -9.937 6.242 13.040 1.00 80.19 284 THR A N 1
ATOM 2272 C CA . THR A 1 284 ? -9.044 5.427 12.213 1.00 80.19 284 THR A CA 1
ATOM 2273 C C . THR A 1 284 ? -9.662 4.056 11.939 1.00 80.19 284 THR A C 1
ATOM 2275 O O . THR A 1 284 ? -9.664 3.629 10.788 1.00 80.19 284 THR A O 1
ATOM 2278 N N . ALA A 1 285 ? -10.271 3.408 12.935 1.00 76.62 285 ALA A N 1
ATOM 2279 C CA . ALA A 1 285 ? -10.962 2.130 12.765 1.00 76.62 285 ALA A CA 1
ATOM 2280 C C . ALA A 1 285 ? -12.113 2.184 11.759 1.00 76.62 285 ALA A C 1
ATOM 2282 O O . ALA A 1 285 ? -12.217 1.314 10.900 1.00 76.62 285 ALA A O 1
ATOM 2283 N N . LEU A 1 286 ? -12.916 3.244 11.800 1.00 79.44 286 LEU A N 1
ATOM 2284 C CA . LEU A 1 286 ? -13.970 3.480 10.818 1.00 79.44 286 LEU A CA 1
ATOM 2285 C C . LEU A 1 286 ? -13.417 3.792 9.424 1.00 79.44 286 LEU A C 1
ATOM 2287 O O . LEU A 1 286 ? -14.058 3.452 8.443 1.00 79.44 286 LEU A O 1
ATOM 2291 N N . SER A 1 287 ? -12.239 4.415 9.315 1.00 80.19 287 SER A N 1
ATOM 2292 C CA . SER A 1 287 ? -11.602 4.675 8.014 1.00 80.19 287 SER A CA 1
ATOM 2293 C C . SER A 1 287 ? -10.992 3.430 7.359 1.00 80.19 287 SER A C 1
ATOM 2295 O O . SER A 1 287 ? -10.698 3.458 6.166 1.00 80.19 287 SER A O 1
ATOM 2297 N N . MET A 1 288 ? -10.761 2.373 8.145 1.00 79.25 288 MET A N 1
ATOM 2298 C CA . MET A 1 288 ? -10.228 1.088 7.679 1.00 79.25 288 MET A CA 1
ATOM 2299 C C . MET A 1 288 ? -11.320 0.154 7.130 1.00 79.25 288 MET A C 1
ATOM 2301 O O . MET A 1 288 ? -10.996 -0.769 6.379 1.00 79.25 288 MET A O 1
ATOM 2305 N N . LEU A 1 289 ? -12.577 0.360 7.547 1.00 69.19 289 LEU A N 1
ATOM 2306 C CA . LEU A 1 289 ? -13.761 -0.429 7.181 1.00 69.19 289 LEU A CA 1
ATOM 2307 C C . LEU A 1 289 ? -14.394 0.090 5.882 1.00 69.19 289 LEU A C 1
ATOM 2309 O O . LEU A 1 289 ? -14.747 -0.764 5.035 1.00 69.19 289 LEU A O 1
#

Secondary structure (DSSP, 8-state):
-HHHHHHHHHHHHHHHHHHHHHHHHHHHHHHHHHHHHHHHHHHHHHHHHHHHHHHHHHHHHHHHTTSS--STHHHHHHHH--------------------------------------PPPPPHHHHHHHHHHHHHHHHHHHTT-GGG--HHHHHHHHHHHHHTT-HHHHHHHHHHHHHHHHHHHHHHHHHS-HHHHHHHHHHHHHHHHHHHHHHHHHTHHIIIIIIHH-TTT---HHHHHHHHHIIIIITSHHHHHHHHHHHHHHHHHHHTT---S-HHHHHHHHHH-

InterPro domains:
  IPR001373 Cullin, N-terminal [PF00888] (131-289)
  IPR016159 Cullin repeat-like-containing domain superfamily [SSF74788] (126-289)
  IPR045093 Cullin [PTHR11932] (126-289)

Organism: Perkinsus olseni (NCBI:txid32597)

pLDDT: mean 76.76, std 21.71, range [25.78, 97.25]

Foldseek 3Di:
DVVVVVVVVVVVVVVVVVVVVVVVVVVVVCCVVVVVVVVVVVVVVVVVVVVVVVVVVVVVVVVVPVDDDPDVVVPVCVPDPDDDDDDDDDDDDDDDDDDDDDDDDDDDDPPDPPPPPPPDQDDPVNLVVLLVVLLVQLVCLLVVNNPPDDLVSLLVSLLSCVSNVVLVVSQVSLLVSLLVSLLVLLVVLLPDDLVCNLVSLLVSVVSLLVSLVSSLSSNVVSQVPVCVVPVPPDDRSSVSSLVSNLCNRCVPPSSVVSLVVVLVVLVVCVVVVHDRPDPVSNVSSVVSD

Sequence (289 aa):
LKVAKSRLTKLTSNARWLGGHIVWTAVVSAIVLAVPVFFEYERECQFFDQMNQLQQAQMNYRFSSNSGSTFMSRVTSIVTGLPVRMMATDRTDGETLGTASASSSSASAAAGFRHFRAGEPIDEREAARTWESLKSAIHQIHNHNASHLSFEELYRNGYNLVLHKYGLKLYQGVEETVTLHLLEVSKRCIESADEDLLSRLKVEWEDHKMTMGMIRDILMYMDRNYVRQHPQQCVPVYDMGLRVFRDTVIGHARVRDRAIGQILAELRRELHDETVADPQLIKTALSML

Radius of gyration: 33.07 Å; chains: 1; bounding box: 109×80×75 Å